Protein AF-A0A0F9AXQ7-F1 (afdb_monomer)

Mean predicted aligned error: 5.46 Å

Nearest PDB structures (foldseek):
  7cye-assembly1_C  TM=5.396E-01  e=1.558E+00  Synechocystis sp. PCC 6803 substr. Kazusa
  7egk-assembly1_E  TM=4.411E-01  e=8.319E-01  Synechocystis sp. PCC 6803 substr. Kazusa
  7cyf-assembly1_C  TM=5.295E-01  e=5.739E+00  Synechocystis sp. PCC 6803 substr. Kazusa

Radius of gyration: 19.19 Å; Cα contacts (8 Å, |Δi|>4): 151; chains: 1; bounding box: 50×36×54 Å

Organism: NCBI:txid412755

Sequence (204 aa):
GNQEQNVINTSLNTITIIFGYVPMVALLTGLQNIPMDWVLLLISMFVFIGLPLLLGIISKRLLISSKGEDWFNNTYKPLVGKISIIALLTTLVVLFSLNGDGLIRKPDLLLLVSVPLLLGFFIVVGYNILITKITKLKYPEAIITVIIGSSSHFEIAIATAIAMFGIGSVAALGTTMGLFWEVPIMLSIVYLGRYLKRRGFWES

Foldseek 3Di:
DDPVVLVVLLVVVLVCCLPPVLVVVVVVCVVVVNDFDSVLLNVLSCVQRVVVVVVVVVCVVVCCVPPNDVCCVPPVVVVVVVVVVVVVVVVLVVLCVQCVVVCVVCVVLLVVLVVVLVVVLCVQLVVLLVVCLVVQPALVNSLSSSLSSSDDDLRSQLSSCCSIVNRNDSSNNSSSSSVVVSVVVSVVSVVVSVVCVVVPSHHD

pLDDT: mean 88.28, std 5.27, range [68.38, 95.94]

Solvent-accessible surface area (backbone atoms only — not comparable to full-atom values): 11024 Å² total; per-residue (Å²): 102,46,68,68,58,48,55,51,53,52,52,52,50,53,54,48,43,74,68,45,44,63,61,47,52,52,50,57,34,53,76,66,70,49,92,74,66,66,66,61,49,51,50,43,49,35,62,71,47,48,48,57,52,51,51,52,53,51,50,50,55,54,44,34,74,73,61,34,62,68,47,40,64,70,49,50,51,56,50,51,53,54,51,49,53,53,51,51,52,51,50,49,53,50,54,48,60,74,42,41,65,63,52,70,77,36,55,68,61,50,51,64,53,44,52,61,52,51,52,53,49,52,50,44,36,50,49,36,52,49,49,31,49,76,71,63,33,38,42,42,55,30,53,41,51,28,51,63,70,51,60,77,70,46,69,59,48,30,51,43,25,30,74,74,64,32,82,84,25,72,61,24,49,47,33,52,49,50,50,67,53,47,58,61,49,54,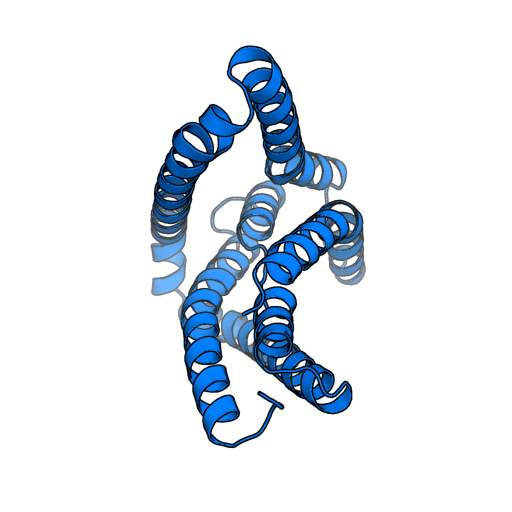53,50,48,54,54,47,51,56,50,39,49,77,70,60,68,35,54,124

Secondary structure (DSSP, 8-state):
--HHHHHHHHHHHHHHHHHHHHHHHHHHHHHTT----HHHHHHHHIIIIIHHHHHHHHHHHHHHHHH-HHHIIIIIHHHHHHHHHHHHHHHHHHHHHHHHHHHHH-HHHHHHHHHHHHHHHHHHHHHHHHHHHHTT--HHHHHHHHHHHH---HHHHHHHHHHHH-TT-HHHHHHHHHHHHHHHHHHHHHHHHHHHHHTTSS--

Structure (mmCIF, N/CA/C/O backbone):
data_AF-A0A0F9AXQ7-F1
#
_entry.id   AF-A0A0F9AXQ7-F1
#
loop_
_atom_site.group_PDB
_atom_site.id
_atom_site.type_symbol
_atom_site.label_atom_id
_atom_site.label_alt_id
_atom_site.label_comp_id
_atom_site.label_asym_id
_atom_site.label_entity_id
_atom_site.label_seq_id
_atom_site.pdbx_PDB_ins_code
_atom_site.Cartn_x
_atom_site.Cartn_y
_atom_site.Cartn_z
_atom_site.occupancy
_atom_site.B_iso_or_equiv
_atom_site.auth_seq_id
_atom_site.auth_comp_id
_atom_site.auth_asym_id
_atom_site.auth_atom_id
_atom_site.pdbx_PDB_model_num
ATOM 1 N N . GLY A 1 1 ? -16.669 1.227 9.298 1.00 80.00 1 GLY A N 1
ATOM 2 C CA . GLY A 1 1 ? -16.098 -0.039 9.779 1.00 80.00 1 GLY A CA 1
ATOM 3 C C . GLY A 1 1 ? -15.591 0.140 11.194 1.00 80.00 1 GLY A C 1
ATOM 4 O O . GLY A 1 1 ? -15.592 1.266 11.683 1.00 80.00 1 GLY A O 1
ATOM 5 N N . ASN A 1 2 ? -15.168 -0.956 11.813 1.00 90.31 2 ASN A N 1
ATOM 6 C CA . ASN A 1 2 ? -14.518 -1.026 13.123 1.00 90.31 2 ASN A CA 1
ATOM 7 C C . ASN A 1 2 ? -13.093 -0.404 13.139 1.00 90.31 2 ASN A C 1
ATOM 9 O O . ASN A 1 2 ? -12.136 -0.976 12.624 1.00 90.31 2 ASN A O 1
ATOM 13 N N . GLN A 1 3 ? -12.928 0.779 13.740 1.00 89.06 3 GLN A N 1
ATOM 14 C CA . GLN A 1 3 ? -11.644 1.504 13.716 1.00 89.06 3 GLN A CA 1
ATOM 15 C C . GLN A 1 3 ? -10.506 0.786 14.456 1.00 89.06 3 GLN A C 1
ATOM 17 O O . GLN A 1 3 ? -9.353 0.911 14.051 1.00 89.06 3 GLN A O 1
ATOM 22 N N . GLU A 1 4 ? -10.806 0.018 15.501 1.00 89.38 4 GLU A N 1
ATOM 23 C CA . GLU A 1 4 ? -9.790 -0.730 16.249 1.00 89.38 4 GLU A CA 1
ATOM 24 C C . GLU A 1 4 ? -9.200 -1.839 15.379 1.00 89.38 4 GLU A C 1
ATOM 26 O O . GLU A 1 4 ? -7.981 -1.942 15.221 1.00 89.38 4 GLU A O 1
ATOM 31 N N . GLN A 1 5 ? -10.071 -2.597 14.709 1.00 91.50 5 GLN A N 1
ATOM 32 C CA . GLN A 1 5 ? -9.650 -3.623 13.761 1.00 91.50 5 GLN A CA 1
ATOM 33 C C . GLN A 1 5 ? -8.856 -3.028 12.592 1.00 91.50 5 GLN A C 1
ATOM 35 O O . GLN A 1 5 ? -7.890 -3.636 12.139 1.00 91.50 5 GLN A O 1
ATOM 40 N N . ASN A 1 6 ? -9.222 -1.832 12.117 1.00 91.56 6 ASN A N 1
ATOM 41 C CA . ASN A 1 6 ? -8.486 -1.153 11.051 1.00 91.56 6 ASN A CA 1
ATOM 42 C C . ASN A 1 6 ? -7.005 -0.965 11.411 1.00 91.56 6 ASN A C 1
ATOM 44 O O . ASN A 1 6 ? -6.119 -1.278 10.614 1.00 91.56 6 ASN A O 1
ATOM 48 N N . VAL A 1 7 ? -6.736 -0.480 12.628 1.00 89.44 7 VAL A N 1
ATOM 49 C CA . VAL A 1 7 ? -5.369 -0.252 13.114 1.00 89.44 7 VAL A CA 1
ATOM 50 C C . VAL A 1 7 ? -4.620 -1.574 13.242 1.00 89.44 7 VAL A C 1
ATOM 52 O O . VAL A 1 7 ? -3.473 -1.662 12.803 1.00 89.44 7 VAL A O 1
ATOM 55 N N . ILE A 1 8 ? -5.264 -2.611 13.780 1.00 92.19 8 ILE A N 1
ATOM 56 C CA . ILE A 1 8 ? -4.646 -3.931 13.949 1.00 92.19 8 ILE A CA 1
ATOM 57 C C . ILE A 1 8 ? -4.302 -4.544 12.587 1.00 92.19 8 ILE A C 1
ATOM 59 O O . ILE A 1 8 ? -3.151 -4.908 12.360 1.00 92.19 8 ILE A O 1
ATOM 63 N N . ASN A 1 9 ? -5.261 -4.600 11.660 1.00 91.75 9 ASN A N 1
ATOM 64 C CA . ASN A 1 9 ? -5.068 -5.189 10.335 1.00 91.75 9 ASN A CA 1
ATOM 65 C C . ASN A 1 9 ? -3.991 -4.454 9.537 1.00 91.75 9 ASN A C 1
ATOM 67 O O . ASN A 1 9 ? -3.139 -5.095 8.930 1.00 91.75 9 ASN A O 1
ATOM 71 N N . THR A 1 10 ? -4.003 -3.119 9.562 1.00 89.94 10 THR A N 1
ATOM 72 C CA . THR A 1 10 ? -2.980 -2.316 8.879 1.00 89.94 10 THR A CA 1
ATOM 73 C C . THR A 1 10 ? -1.601 -2.585 9.478 1.00 89.94 10 THR A C 1
ATOM 75 O O . THR A 1 10 ? -0.648 -2.803 8.738 1.00 89.94 10 THR A O 1
ATOM 78 N N . SER A 1 11 ? -1.498 -2.653 10.810 1.00 89.44 11 SER A N 1
ATOM 79 C CA . SER A 1 11 ? -0.225 -2.930 11.490 1.00 89.44 11 SER A CA 1
ATOM 80 C C . SER A 1 11 ? 0.310 -4.322 11.155 1.00 89.44 11 SER A C 1
ATOM 82 O O . SER A 1 11 ? 1.493 -4.470 10.855 1.00 89.44 11 SER A O 1
ATOM 84 N N . LEU A 1 12 ? -0.562 -5.336 11.165 1.00 91.69 12 LEU A N 1
ATOM 85 C CA . LEU A 1 12 ? -0.204 -6.696 10.764 1.00 91.69 12 LEU A CA 1
ATOM 86 C C . LEU A 1 12 ? 0.249 -6.736 9.305 1.00 91.69 12 LEU A C 1
ATOM 88 O O . LEU A 1 12 ? 1.285 -7.324 9.019 1.00 91.69 12 LEU A O 1
ATOM 92 N N . ASN A 1 13 ? -0.466 -6.054 8.409 1.00 90.12 13 ASN A N 1
ATOM 93 C CA . ASN A 1 13 ? -0.103 -5.981 6.999 1.00 90.12 13 ASN A CA 1
ATOM 94 C C . ASN A 1 13 ? 1.286 -5.353 6.805 1.00 90.12 13 ASN A C 1
ATOM 96 O O . ASN A 1 13 ? 2.131 -5.922 6.121 1.00 90.12 13 ASN A O 1
ATOM 100 N N . THR A 1 14 ? 1.577 -4.234 7.476 1.00 88.06 14 THR A N 1
ATOM 101 C CA . THR A 1 14 ? 2.907 -3.608 7.429 1.00 88.06 14 THR A CA 1
ATOM 102 C C . THR A 1 14 ? 4.003 -4.551 7.931 1.00 88.06 14 THR A C 1
ATOM 104 O O . THR A 1 14 ? 5.053 -4.650 7.300 1.00 88.06 14 THR A O 1
ATOM 107 N N . ILE A 1 15 ? 3.769 -5.282 9.026 1.00 90.12 15 ILE A N 1
ATOM 108 C CA . ILE A 1 15 ? 4.725 -6.279 9.532 1.00 90.12 15 ILE A CA 1
ATOM 109 C C . ILE A 1 15 ? 4.934 -7.389 8.495 1.00 90.12 15 ILE A C 1
ATOM 111 O O . ILE A 1 15 ? 6.074 -7.719 8.172 1.00 90.12 15 ILE A O 1
ATOM 115 N N . THR A 1 16 ? 3.855 -7.931 7.927 1.00 90.38 16 THR A N 1
ATOM 116 C CA . THR A 1 16 ? 3.928 -8.949 6.874 1.00 90.38 16 THR A CA 1
ATOM 117 C C . THR A 1 16 ? 4.706 -8.449 5.664 1.00 90.38 16 THR A C 1
ATOM 119 O O . THR A 1 16 ? 5.501 -9.201 5.116 1.00 90.38 16 THR A O 1
ATOM 122 N N . ILE A 1 17 ? 4.550 -7.185 5.273 1.00 88.69 17 ILE A N 1
ATOM 123 C CA . ILE A 1 17 ? 5.296 -6.590 4.161 1.00 88.69 17 ILE A CA 1
ATOM 124 C C . ILE A 1 17 ? 6.788 -6.513 4.480 1.00 88.69 17 ILE A C 1
ATOM 126 O O . ILE A 1 17 ? 7.590 -6.944 3.657 1.00 88.69 17 ILE A O 1
ATOM 130 N N . ILE A 1 18 ? 7.169 -6.038 5.670 1.00 87.44 18 ILE A N 1
ATOM 131 C CA . ILE A 1 18 ? 8.580 -5.909 6.078 1.00 87.44 18 ILE A CA 1
ATOM 132 C C . ILE A 1 18 ? 9.333 -7.241 5.953 1.00 87.44 18 ILE A C 1
ATOM 134 O O . ILE A 1 18 ? 10.485 -7.257 5.525 1.00 87.44 18 ILE A O 1
ATOM 138 N N . PHE A 1 19 ? 8.690 -8.357 6.300 1.00 89.19 19 PHE A N 1
ATOM 139 C CA . PHE A 1 19 ? 9.324 -9.677 6.241 1.00 89.19 19 PHE A CA 1
ATOM 140 C C . PHE A 1 19 ? 9.059 -10.435 4.937 1.00 89.19 19 PHE A C 1
ATOM 142 O O . PHE A 1 19 ? 9.900 -11.216 4.504 1.00 89.19 19 PHE A O 1
ATOM 149 N N . GLY A 1 20 ? 7.898 -10.235 4.317 1.00 90.19 20 GLY A N 1
ATOM 150 C CA . GLY A 1 20 ? 7.412 -11.030 3.191 1.00 90.19 20 GLY A CA 1
ATOM 151 C C . GLY A 1 20 ? 7.685 -10.422 1.820 1.00 90.19 20 GLY A C 1
ATOM 152 O O . GLY A 1 20 ? 7.799 -11.164 0.850 1.00 90.19 20 GLY A O 1
ATOM 153 N N . TYR A 1 21 ? 7.841 -9.102 1.709 1.00 89.25 21 TYR A N 1
ATOM 154 C CA . TYR A 1 21 ? 8.020 -8.449 0.411 1.00 89.25 21 TYR A CA 1
ATOM 155 C C . TYR A 1 21 ? 9.332 -8.843 -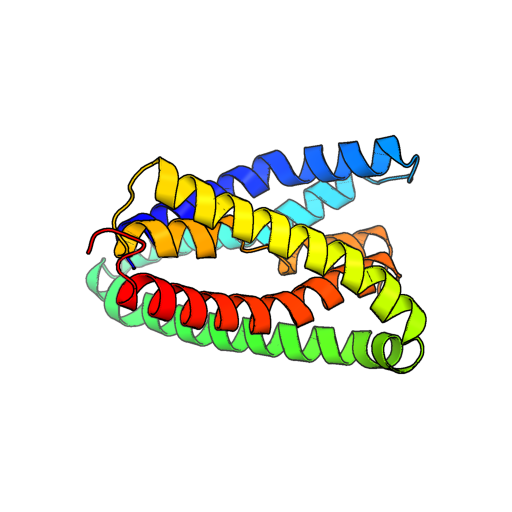0.262 1.00 89.25 21 TYR A C 1
ATOM 157 O O . TYR A 1 21 ? 9.311 -9.282 -1.410 1.00 89.25 21 TYR A O 1
ATOM 165 N N . VAL A 1 22 ? 10.462 -8.726 0.452 1.00 88.94 22 VAL A N 1
ATOM 166 C CA . VAL A 1 22 ? 11.777 -9.063 -0.109 1.00 88.94 22 VAL A CA 1
ATOM 167 C C . VAL A 1 22 ? 11.801 -10.508 -0.598 1.00 88.94 22 VAL A C 1
ATOM 169 O O . VAL A 1 22 ? 12.081 -10.668 -1.781 1.00 88.94 22 VAL A O 1
ATOM 172 N N . PRO A 1 23 ? 11.442 -11.533 0.211 1.00 90.75 23 PRO A N 1
ATOM 173 C CA . PRO A 1 23 ? 11.418 -12.928 -0.238 1.00 90.75 23 PRO A CA 1
ATOM 174 C C . PRO A 1 23 ? 10.408 -13.223 -1.349 1.00 90.75 23 PRO A C 1
ATOM 176 O O . PRO A 1 23 ? 10.629 -14.136 -2.142 1.00 90.75 23 PRO A O 1
ATOM 179 N N . MET A 1 24 ? 9.313 -12.467 -1.436 1.00 90.88 24 MET A N 1
ATOM 180 C CA . MET A 1 24 ? 8.329 -12.658 -2.497 1.00 90.88 24 MET A CA 1
ATOM 181 C C . MET A 1 24 ? 8.834 -12.117 -3.836 1.00 90.88 24 MET A C 1
ATOM 183 O O . MET A 1 24 ? 8.764 -12.820 -4.840 1.00 90.88 24 MET A O 1
ATOM 187 N N . VAL A 1 25 ? 9.382 -10.896 -3.865 1.00 88.56 25 VAL A N 1
ATOM 188 C CA . VAL A 1 25 ? 9.901 -10.285 -5.104 1.00 88.56 25 VAL A CA 1
ATOM 189 C C . VAL A 1 25 ? 11.040 -11.125 -5.668 1.00 88.56 25 VAL A C 1
ATOM 191 O O . VAL A 1 25 ? 10.973 -11.577 -6.801 1.00 88.56 25 VAL A O 1
ATOM 194 N N . ALA A 1 26 ? 12.022 -11.392 -4.824 1.00 87.50 26 ALA A N 1
ATOM 195 C CA . ALA A 1 26 ? 13.042 -12.420 -4.929 1.00 87.50 26 ALA A CA 1
ATOM 196 C C . ALA A 1 26 ? 12.642 -13.735 -5.612 1.00 87.50 26 ALA A C 1
ATOM 198 O O . ALA A 1 26 ? 13.278 -14.180 -6.567 1.00 87.50 26 ALA A O 1
ATOM 199 N N . LEU A 1 27 ? 11.605 -14.388 -5.080 1.00 90.56 27 LEU A N 1
ATOM 200 C CA . LEU A 1 27 ? 11.123 -15.663 -5.586 1.00 90.56 27 LEU A CA 1
ATOM 201 C C . LEU A 1 27 ? 10.566 -15.487 -7.000 1.00 90.56 27 LEU A C 1
ATOM 203 O O . LEU A 1 27 ? 10.912 -16.245 -7.901 1.00 90.56 27 LEU A O 1
ATOM 207 N N . LEU A 1 28 ? 9.730 -14.468 -7.203 1.00 89.94 28 LEU A N 1
ATOM 208 C CA . LEU A 1 28 ? 9.070 -14.218 -8.482 1.00 89.94 28 LEU A CA 1
ATOM 209 C C . LEU A 1 28 ? 10.063 -13.814 -9.583 1.00 89.94 28 LEU A C 1
ATOM 211 O O . LEU A 1 28 ? 9.960 -14.311 -10.703 1.00 89.94 28 LEU A O 1
ATOM 215 N N . THR A 1 29 ? 11.044 -12.963 -9.276 1.00 86.81 29 THR A N 1
ATOM 216 C CA . THR A 1 29 ? 12.093 -12.556 -10.225 1.00 86.81 29 THR A CA 1
ATOM 217 C C . THR A 1 29 ? 13.073 -13.690 -10.502 1.00 86.81 29 THR A C 1
ATOM 219 O O . THR A 1 29 ? 13.471 -13.879 -11.652 1.00 86.81 29 THR A O 1
ATOM 222 N N . GLY A 1 30 ? 13.399 -14.497 -9.486 1.00 86.00 30 GLY A N 1
ATOM 223 C CA . GLY A 1 30 ? 14.215 -15.700 -9.629 1.00 86.00 30 GLY A CA 1
ATOM 224 C C . GLY A 1 30 ? 13.579 -16.731 -10.563 1.00 86.00 30 GLY A C 1
ATOM 225 O O . GLY A 1 30 ? 14.253 -17.244 -11.452 1.00 86.00 30 GLY A O 1
ATOM 226 N N . LEU A 1 31 ? 12.267 -16.968 -10.444 1.00 89.94 31 LEU A N 1
ATOM 227 C CA . LEU A 1 31 ? 11.518 -17.848 -11.355 1.00 89.94 31 LEU A CA 1
ATOM 228 C C . LEU A 1 31 ? 11.518 -17.346 -12.808 1.00 89.94 31 LEU A C 1
ATOM 230 O O . LEU A 1 31 ? 11.433 -18.146 -13.738 1.00 89.94 31 LEU A O 1
ATOM 234 N N . GLN A 1 32 ? 11.619 -16.031 -13.009 1.00 87.06 32 GLN A N 1
ATOM 235 C CA . GLN A 1 32 ? 11.680 -15.398 -14.328 1.00 87.06 32 GLN A CA 1
ATOM 236 C C . GLN A 1 32 ? 13.115 -15.188 -14.844 1.00 87.06 32 GLN A C 1
ATOM 238 O O . GLN A 1 32 ? 13.288 -14.625 -15.923 1.00 87.06 32 GLN A O 1
ATOM 243 N N . ASN A 1 33 ? 14.138 -15.644 -14.108 1.00 86.06 33 ASN A N 1
ATOM 244 C CA . ASN A 1 33 ? 15.559 -15.423 -14.407 1.00 86.06 33 ASN A CA 1
ATOM 245 C C . ASN A 1 33 ? 15.924 -13.940 -14.613 1.00 86.06 33 ASN A C 1
ATOM 247 O O . ASN A 1 33 ? 16.790 -13.607 -15.424 1.00 86.06 33 ASN A O 1
ATOM 251 N N . ILE A 1 34 ? 15.267 -13.036 -13.881 1.00 84.81 34 ILE A N 1
ATOM 252 C CA . ILE A 1 34 ? 15.585 -11.607 -13.908 1.00 84.81 34 ILE A CA 1
ATOM 253 C C . ILE A 1 34 ? 16.716 -11.358 -12.899 1.00 84.81 34 ILE A C 1
ATOM 255 O O . ILE A 1 34 ? 16.513 -11.595 -11.705 1.00 84.81 34 ILE A O 1
ATOM 259 N N . PRO A 1 35 ? 17.902 -10.884 -13.332 1.00 80.44 35 PRO A N 1
ATOM 260 C CA . PRO A 1 35 ? 18.992 -10.586 -12.414 1.00 80.44 35 PRO A CA 1
ATOM 261 C C . PRO A 1 35 ? 18.561 -9.473 -11.456 1.00 80.44 35 PRO A C 1
ATOM 263 O O . PRO A 1 35 ? 18.086 -8.420 -11.877 1.00 80.44 35 PRO A O 1
ATOM 266 N N . MET A 1 36 ? 18.711 -9.724 -10.159 1.00 81.94 36 MET A N 1
ATOM 267 C CA . MET A 1 36 ? 18.223 -8.843 -9.105 1.00 81.94 36 MET A CA 1
ATOM 268 C C . MET A 1 36 ? 19.311 -8.589 -8.063 1.00 81.94 36 MET A C 1
ATOM 270 O O . MET A 1 36 ? 19.926 -9.527 -7.557 1.00 81.94 36 MET A O 1
ATOM 274 N N . ASP A 1 37 ? 19.486 -7.318 -7.699 1.00 87.81 37 ASP A N 1
ATOM 275 C CA . ASP A 1 37 ? 20.284 -6.911 -6.546 1.00 87.81 37 ASP A CA 1
ATOM 276 C C . ASP A 1 37 ? 19.422 -6.923 -5.273 1.00 87.81 37 ASP A C 1
ATOM 278 O O . ASP A 1 37 ? 18.586 -6.052 -5.018 1.00 87.81 37 ASP A O 1
ATOM 282 N N . TRP A 1 38 ? 19.635 -7.955 -4.466 1.00 85.06 38 TRP A N 1
ATOM 283 C CA . TRP A 1 38 ? 18.926 -8.189 -3.212 1.00 85.06 38 TRP A CA 1
ATOM 284 C C . TRP A 1 38 ? 19.307 -7.197 -2.122 1.00 85.06 38 TRP A C 1
ATOM 286 O O . TRP A 1 38 ? 18.479 -6.864 -1.274 1.00 85.06 38 TRP A O 1
ATOM 296 N N . VAL A 1 39 ? 20.547 -6.708 -2.158 1.00 89.19 39 VAL A N 1
ATOM 297 C CA . VAL A 1 39 ? 21.032 -5.698 -1.221 1.00 89.19 39 VAL A CA 1
ATOM 298 C C . VAL A 1 39 ? 20.322 -4.384 -1.517 1.00 89.19 39 VAL A C 1
ATOM 300 O O . VAL A 1 39 ? 19.781 -3.763 -0.603 1.00 89.19 39 VAL A O 1
ATOM 303 N N . LEU A 1 40 ? 20.223 -4.007 -2.794 1.00 87.69 40 LEU A N 1
ATOM 304 C CA . LEU A 1 40 ? 19.505 -2.804 -3.207 1.00 87.69 40 LEU A CA 1
ATOM 305 C C . LEU A 1 40 ? 18.010 -2.865 -2.865 1.00 87.69 40 LEU A C 1
ATOM 307 O O . LEU A 1 40 ? 17.438 -1.868 -2.411 1.00 87.69 40 LEU A O 1
ATOM 311 N N . LEU A 1 41 ? 17.371 -4.026 -3.029 1.00 87.25 41 LEU A N 1
ATOM 312 C CA . LEU A 1 41 ? 15.965 -4.192 -2.665 1.00 87.25 41 LEU A CA 1
ATOM 313 C C . LEU A 1 41 ? 15.747 -4.114 -1.142 1.00 87.25 41 LEU A C 1
ATOM 315 O O . LEU A 1 41 ? 14.808 -3.449 -0.700 1.00 87.25 41 LEU A O 1
ATOM 319 N N . LEU A 1 42 ? 16.629 -4.709 -0.330 1.00 88.69 42 LEU A N 1
ATOM 320 C CA . LEU A 1 42 ? 16.588 -4.579 1.134 1.00 88.69 42 LEU A CA 1
ATOM 321 C C . LEU A 1 42 ? 16.800 -3.134 1.593 1.00 88.69 42 LEU A C 1
ATOM 323 O O . LEU A 1 42 ? 16.062 -2.652 2.453 1.00 88.69 42 LEU A O 1
ATOM 327 N N . ILE A 1 43 ? 17.769 -2.429 1.002 1.00 89.31 43 ILE A N 1
ATOM 328 C CA . ILE A 1 43 ? 18.014 -1.009 1.282 1.00 89.31 43 ILE A CA 1
ATOM 329 C C . ILE A 1 43 ? 16.770 -0.192 0.937 1.00 89.31 43 ILE A C 1
ATOM 331 O O . ILE A 1 43 ? 16.330 0.614 1.753 1.00 89.31 43 ILE A O 1
ATOM 335 N N . SER A 1 44 ? 16.163 -0.430 -0.228 1.00 85.75 44 SER A N 1
ATOM 336 C CA . SER A 1 44 ? 14.943 0.266 -0.649 1.00 85.75 44 SER A CA 1
ATOM 337 C C . SER A 1 44 ? 13.807 0.024 0.348 1.00 85.75 44 SER A C 1
ATOM 339 O O . SER A 1 44 ? 13.221 0.967 0.872 1.00 85.75 44 SER A O 1
ATOM 341 N N . MET A 1 45 ? 13.546 -1.230 0.714 1.00 88.38 45 MET A N 1
ATOM 342 C CA . MET A 1 45 ? 12.541 -1.558 1.726 1.00 88.38 45 MET A CA 1
ATOM 343 C C . MET A 1 45 ? 12.814 -0.868 3.073 1.00 88.38 45 MET A C 1
ATOM 345 O O . MET A 1 45 ? 11.901 -0.296 3.676 1.00 88.38 45 MET A O 1
ATOM 349 N N . PHE A 1 46 ? 14.065 -0.872 3.537 1.00 89.75 46 PHE A N 1
ATOM 350 C CA . PHE A 1 46 ? 14.431 -0.210 4.784 1.00 89.75 46 PHE A CA 1
ATOM 351 C C . PHE A 1 46 ? 14.248 1.308 4.703 1.00 89.75 46 PHE A C 1
ATOM 353 O O . PHE A 1 46 ? 13.694 1.896 5.622 1.00 89.75 46 PHE A O 1
ATOM 360 N N . VAL A 1 47 ? 14.653 1.953 3.611 1.00 89.25 47 VAL A N 1
ATOM 361 C CA . VAL A 1 47 ? 14.539 3.409 3.447 1.00 89.25 47 VAL A CA 1
ATOM 362 C C . VAL A 1 47 ? 13.079 3.855 3.333 1.00 89.25 47 VAL A C 1
ATOM 364 O O . VAL A 1 47 ? 12.711 4.860 3.934 1.00 89.25 47 VAL A O 1
ATOM 367 N N . PHE A 1 48 ? 12.237 3.112 2.609 1.00 85.00 48 PHE A N 1
ATOM 368 C CA . PHE A 1 48 ? 10.850 3.514 2.347 1.00 85.00 48 PHE A CA 1
ATOM 369 C C . PHE A 1 48 ? 9.856 3.100 3.441 1.00 85.00 48 PHE A C 1
ATOM 371 O O . PHE A 1 48 ? 8.840 3.770 3.608 1.00 85.00 48 PHE A O 1
ATOM 378 N N . ILE A 1 49 ? 10.130 2.037 4.206 1.00 86.56 49 ILE A N 1
ATOM 379 C CA . ILE A 1 49 ? 9.243 1.572 5.291 1.00 86.56 49 ILE A CA 1
ATOM 380 C C . ILE A 1 49 ? 9.951 1.592 6.644 1.00 86.56 49 ILE A C 1
ATOM 382 O O . ILE A 1 49 ? 9.440 2.179 7.598 1.00 86.56 49 ILE A O 1
ATOM 386 N N . GLY A 1 50 ? 11.127 0.968 6.737 1.00 89.06 50 GLY A N 1
ATOM 387 C CA . GLY A 1 50 ? 11.844 0.796 8.003 1.00 89.06 50 GLY A CA 1
ATOM 388 C C . GLY A 1 50 ? 12.189 2.121 8.686 1.00 89.06 50 GLY A C 1
ATOM 389 O O . GLY A 1 50 ? 11.839 2.336 9.845 1.00 89.06 50 GLY A O 1
ATOM 390 N N . LEU A 1 51 ? 12.829 3.037 7.962 1.00 91.88 51 LEU A N 1
ATOM 391 C CA . LEU A 1 51 ? 13.284 4.319 8.482 1.00 91.88 51 LEU A CA 1
ATOM 392 C C . LEU A 1 51 ? 12.106 5.226 8.902 1.00 91.88 51 LEU A C 1
ATOM 394 O O . LEU A 1 51 ? 12.122 5.679 10.049 1.00 91.88 51 LEU A O 1
ATOM 398 N N . PRO A 1 52 ? 11.051 5.450 8.086 1.00 89.75 52 PRO A N 1
ATOM 399 C CA . PRO A 1 52 ? 9.866 6.194 8.521 1.00 89.75 52 PRO A CA 1
ATOM 400 C C . PRO A 1 52 ? 9.175 5.586 9.746 1.00 89.75 52 PRO A C 1
ATOM 402 O O . PRO A 1 52 ? 8.766 6.323 10.645 1.00 89.75 52 PRO A O 1
ATOM 405 N N . LEU A 1 53 ? 9.081 4.254 9.820 1.00 90.19 53 LEU A N 1
ATOM 406 C CA . LEU A 1 53 ? 8.491 3.560 10.965 1.00 90.19 53 LEU A CA 1
ATOM 407 C C . LEU A 1 53 ? 9.310 3.789 12.243 1.00 90.19 53 LEU A C 1
ATOM 409 O O . LEU A 1 53 ? 8.748 4.145 13.281 1.00 90.19 53 LEU A O 1
ATOM 413 N N . LEU A 1 54 ? 10.636 3.636 12.167 1.00 92.75 54 LEU A N 1
ATOM 414 C CA . LEU A 1 54 ? 11.543 3.887 13.289 1.00 92.75 54 LEU A CA 1
ATOM 415 C C . LEU A 1 54 ? 11.448 5.337 13.767 1.00 92.75 54 LEU A C 1
ATOM 417 O O . LEU A 1 54 ? 11.279 5.580 14.964 1.00 92.75 54 LEU A O 1
ATOM 421 N N . LEU A 1 55 ? 11.489 6.298 12.840 1.00 94.06 55 LEU A N 1
ATOM 422 C CA . LEU A 1 55 ? 11.344 7.717 13.158 1.00 94.06 55 LEU A CA 1
ATOM 423 C C . LEU A 1 55 ? 9.989 8.018 13.808 1.00 94.06 55 LEU A C 1
ATOM 425 O O . LEU A 1 55 ? 9.945 8.776 14.774 1.00 94.06 55 LEU A O 1
ATOM 429 N N . GLY A 1 56 ? 8.903 7.395 13.343 1.00 92.00 56 GLY A N 1
ATOM 430 C CA . GLY A 1 56 ? 7.571 7.536 13.933 1.00 92.00 56 GLY A CA 1
ATOM 431 C C . GLY A 1 56 ? 7.465 6.979 15.358 1.00 92.00 56 GLY A C 1
ATOM 432 O O . GLY A 1 56 ? 6.830 7.587 16.221 1.00 92.00 56 GLY A O 1
ATOM 433 N N . ILE A 1 57 ? 8.110 5.844 15.644 1.00 91.81 57 ILE A N 1
ATOM 434 C CA . ILE A 1 57 ? 8.140 5.256 16.995 1.00 91.81 57 ILE A CA 1
ATOM 435 C C . ILE A 1 57 ? 8.967 6.127 17.944 1.00 91.81 57 ILE A C 1
ATOM 437 O O . ILE A 1 57 ? 8.542 6.395 19.073 1.00 91.81 57 ILE A O 1
ATOM 441 N N . ILE A 1 58 ? 10.138 6.582 17.489 1.00 95.06 58 ILE A N 1
ATOM 442 C CA . ILE A 1 58 ? 11.028 7.446 18.268 1.00 95.06 58 ILE A CA 1
ATOM 443 C C . ILE A 1 58 ? 10.341 8.785 18.550 1.00 95.06 58 ILE A C 1
ATOM 445 O O . ILE A 1 58 ? 10.286 9.204 19.707 1.00 95.06 58 ILE A O 1
ATOM 449 N N . SER A 1 59 ? 9.751 9.424 17.533 1.00 93.31 59 SER A N 1
ATOM 450 C CA . SER A 1 59 ? 9.046 10.697 17.699 1.00 93.31 59 SER A CA 1
ATOM 451 C C . SER A 1 59 ? 7.874 10.560 18.668 1.00 93.31 59 SER A C 1
ATOM 453 O O . SER A 1 59 ? 7.740 11.3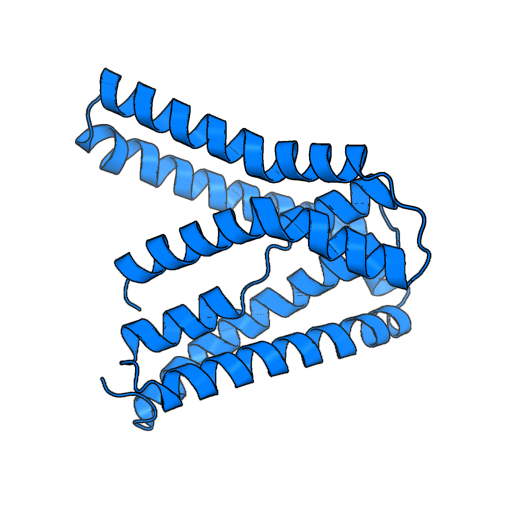84 19.570 1.00 93.31 59 SER A O 1
ATOM 455 N N . LYS A 1 60 ? 7.084 9.480 18.568 1.00 92.50 60 LYS A N 1
ATOM 456 C CA . LYS A 1 60 ? 5.996 9.186 19.508 1.00 92.50 60 LYS A CA 1
ATOM 457 C C . LYS A 1 60 ? 6.502 9.077 20.946 1.00 92.50 60 LYS A C 1
ATOM 459 O O . LYS A 1 60 ? 5.948 9.733 21.824 1.00 92.50 60 LYS A O 1
ATOM 464 N N . ARG A 1 61 ? 7.550 8.283 21.202 1.00 93.50 61 ARG A N 1
ATOM 465 C CA . ARG A 1 61 ? 8.108 8.119 22.558 1.00 93.50 61 ARG A CA 1
ATOM 466 C C . ARG A 1 61 ? 8.616 9.439 23.134 1.00 93.50 61 ARG A C 1
ATOM 468 O O . ARG A 1 61 ? 8.267 9.773 24.262 1.00 93.50 61 ARG A O 1
ATOM 475 N N . LEU A 1 62 ? 9.400 10.190 22.362 1.00 94.00 62 LEU A N 1
ATOM 476 C CA . LEU A 1 62 ? 9.975 11.460 22.813 1.00 94.00 62 LEU A CA 1
ATOM 477 C C . LEU A 1 62 ? 8.895 12.516 23.077 1.00 94.00 62 LEU A C 1
ATOM 479 O O . LEU A 1 62 ? 8.929 13.195 24.101 1.00 94.00 62 LEU A O 1
ATOM 483 N N . LEU A 1 63 ? 7.908 12.633 22.185 1.00 93.62 63 LEU A N 1
ATOM 484 C CA . LEU A 1 63 ? 6.844 13.629 22.309 1.00 93.62 63 LEU A CA 1
ATOM 485 C C . LEU A 1 63 ? 5.886 13.315 23.455 1.00 93.62 63 LEU A C 1
ATOM 487 O O . LEU A 1 63 ? 5.522 14.233 24.184 1.00 93.62 63 LEU A O 1
ATOM 491 N N . ILE A 1 64 ? 5.515 12.047 23.657 1.00 94.12 64 ILE A N 1
ATOM 492 C CA . ILE A 1 64 ? 4.681 11.655 24.802 1.00 94.12 64 ILE A CA 1
ATOM 493 C C . ILE A 1 64 ? 5.444 11.885 26.110 1.00 94.12 64 ILE A C 1
ATOM 495 O O . ILE A 1 64 ? 4.885 12.458 27.040 1.00 94.12 64 ILE A O 1
ATOM 499 N N . SER A 1 65 ? 6.731 11.523 26.165 1.00 92.56 65 SER A N 1
ATOM 500 C CA . SER A 1 65 ? 7.553 11.742 27.360 1.00 92.56 65 SER A CA 1
ATOM 501 C C . SER A 1 65 ? 7.760 13.224 27.689 1.00 92.56 65 SER A C 1
ATOM 503 O O . SER A 1 65 ? 7.931 13.554 28.857 1.00 92.56 65 SER A O 1
ATOM 505 N N . SER A 1 66 ? 7.788 14.108 26.688 1.00 92.81 66 SER A N 1
ATOM 506 C CA . SER A 1 66 ? 8.049 15.539 26.888 1.00 92.81 66 SER A CA 1
ATOM 507 C C . SER A 1 66 ? 6.780 16.380 27.059 1.00 92.81 66 SER A C 1
ATOM 509 O O . SER A 1 66 ? 6.808 17.355 27.804 1.00 92.81 66 SER A O 1
ATOM 511 N N . LYS A 1 67 ? 5.690 16.051 26.355 1.00 90.56 67 LYS A N 1
ATOM 512 C CA . LYS A 1 67 ? 4.482 16.893 26.260 1.00 90.56 67 LYS A CA 1
ATOM 513 C C . LYS A 1 67 ? 3.195 16.203 26.719 1.00 90.56 67 LYS A C 1
ATOM 515 O O . LYS A 1 67 ? 2.145 16.840 26.726 1.00 90.56 67 LYS A O 1
ATOM 520 N N . GLY A 1 68 ? 3.268 14.932 27.107 1.00 93.38 68 GLY A N 1
ATOM 521 C CA . GLY A 1 68 ? 2.116 14.146 27.537 1.00 93.38 68 GLY A CA 1
ATOM 522 C C . GLY A 1 68 ? 1.281 13.587 26.383 1.00 93.38 68 GLY A C 1
ATOM 523 O O . GLY A 1 68 ? 1.400 13.981 25.218 1.00 93.38 68 GLY A O 1
ATOM 524 N N . GLU A 1 69 ? 0.422 12.628 26.721 1.00 92.38 69 GLU A N 1
ATOM 525 C CA . GLU A 1 69 ? -0.403 11.886 25.763 1.00 92.38 69 GLU A CA 1
ATOM 526 C C . GLU A 1 69 ? -1.523 12.745 25.151 1.00 92.38 69 GLU A C 1
ATOM 528 O O . GLU A 1 69 ? -1.776 12.666 23.945 1.00 92.38 69 GLU A O 1
ATOM 533 N N . ASP A 1 70 ? -2.118 13.645 25.936 1.00 92.69 70 ASP A N 1
ATOM 534 C CA . ASP A 1 70 ? -3.177 14.545 25.465 1.00 92.69 70 ASP A CA 1
ATOM 535 C C . ASP A 1 70 ? -2.686 15.504 24.378 1.00 92.69 70 ASP A C 1
ATOM 537 O O . ASP A 1 70 ? -3.362 15.711 23.367 1.00 92.69 70 ASP A O 1
ATOM 541 N N . TRP A 1 71 ? -1.482 16.063 24.536 1.00 93.94 71 TRP A N 1
ATOM 542 C CA . TRP A 1 71 ? -0.897 16.942 23.524 1.00 93.94 71 TRP A CA 1
ATOM 543 C C . TRP A 1 71 ? -0.568 16.172 22.240 1.00 93.94 71 TRP A C 1
ATOM 545 O O . TRP A 1 71 ? -0.834 16.654 21.133 1.00 93.94 71 TRP A O 1
ATOM 555 N N . PHE A 1 72 ? -0.033 14.953 22.370 1.00 93.12 72 PHE A N 1
ATOM 556 C CA . PHE A 1 72 ? 0.262 14.093 21.226 1.00 93.12 72 PHE A CA 1
ATOM 557 C C . PHE A 1 72 ? -1.008 13.776 20.423 1.00 93.12 72 PHE A C 1
ATOM 559 O O . PHE A 1 72 ? -1.020 13.943 19.200 1.00 93.12 72 PHE A O 1
ATOM 566 N N . ASN A 1 73 ? -2.084 13.373 21.103 1.00 91.88 73 ASN A N 1
ATOM 567 C CA . ASN A 1 73 ? -3.337 12.974 20.464 1.00 91.88 73 ASN A CA 1
ATOM 568 C C . ASN A 1 73 ? -4.106 14.151 19.849 1.00 91.88 73 ASN A C 1
ATOM 570 O O . ASN A 1 73 ? -4.677 13.986 18.772 1.00 91.88 73 ASN A O 1
ATOM 574 N N . ASN A 1 74 ? -4.091 15.329 20.483 1.00 93.19 74 ASN A N 1
ATOM 575 C CA . ASN A 1 74 ? -4.893 16.475 20.042 1.00 93.19 74 ASN A CA 1
ATOM 576 C C . ASN A 1 74 ? -4.141 17.469 19.141 1.00 93.19 74 ASN A C 1
ATOM 578 O O . ASN A 1 74 ? -4.777 18.195 18.383 1.00 93.19 74 ASN A O 1
ATOM 582 N N . THR A 1 75 ? -2.803 17.509 19.188 1.00 91.75 75 THR A N 1
ATOM 583 C CA . THR A 1 75 ? -2.002 18.483 18.417 1.00 91.75 75 THR A CA 1
ATOM 584 C C . THR A 1 75 ? -1.121 17.809 17.372 1.00 91.75 75 THR A C 1
ATOM 586 O O . THR A 1 75 ? -1.243 18.094 16.180 1.00 91.75 75 THR A O 1
ATOM 589 N N . TYR A 1 76 ? -0.243 16.893 17.791 1.00 92.25 76 TYR A N 1
ATOM 590 C CA . TYR A 1 76 ? 0.730 16.280 16.883 1.00 92.25 76 TYR A CA 1
ATOM 591 C C . TYR A 1 76 ? 0.070 15.324 15.886 1.00 92.25 76 TYR A C 1
ATOM 593 O O . TYR A 1 76 ? 0.264 15.463 14.679 1.00 92.25 76 TYR A O 1
ATOM 601 N N . LYS A 1 77 ? -0.756 14.388 16.369 1.00 90.88 77 LYS A N 1
ATOM 602 C CA . LYS A 1 77 ? -1.414 13.374 15.533 1.00 90.88 77 LYS A CA 1
ATOM 603 C C . LYS A 1 77 ? -2.288 13.994 14.423 1.00 90.88 77 LYS A C 1
ATOM 605 O O . LYS A 1 77 ? -2.134 13.573 13.275 1.00 90.88 77 LYS A O 1
ATOM 610 N N . PRO A 1 78 ? -3.134 15.015 14.678 1.00 93.00 78 PRO A N 1
ATOM 611 C CA . PRO A 1 78 ? -3.908 15.662 13.616 1.00 93.00 78 PRO A CA 1
ATOM 612 C C . PRO A 1 78 ? -3.046 16.462 12.632 1.00 93.00 78 PRO A C 1
ATOM 614 O O . PRO A 1 78 ? -3.344 16.477 11.437 1.00 93.00 78 PRO A O 1
ATOM 617 N N . LEU A 1 79 ? -1.978 17.117 13.106 1.00 93.62 79 LEU A N 1
ATOM 618 C CA . LEU A 1 79 ? -1.055 17.869 12.253 1.00 93.62 79 LEU A CA 1
ATOM 619 C C . LEU A 1 79 ? -0.317 16.943 11.281 1.00 93.62 79 LEU A C 1
ATOM 621 O O . LEU A 1 79 ? -0.324 17.193 10.076 1.00 93.62 79 LEU A O 1
ATOM 625 N N . VAL A 1 80 ? 0.266 15.854 11.793 1.00 92.38 80 VAL A N 1
ATOM 626 C CA . VAL A 1 80 ? 0.947 14.844 10.971 1.00 92.38 80 VAL A CA 1
ATOM 627 C C . VAL A 1 80 ? -0.022 14.243 9.962 1.00 92.38 80 VAL A C 1
ATOM 629 O O . VAL A 1 80 ? 0.334 14.142 8.798 1.00 92.38 80 VAL A O 1
ATOM 632 N N . GLY A 1 81 ? -1.266 13.949 10.356 1.00 90.69 81 GLY A N 1
ATOM 633 C CA . GLY A 1 81 ? -2.285 13.455 9.426 1.00 90.69 81 GLY A CA 1
ATOM 634 C C . GLY A 1 81 ? -2.517 14.383 8.226 1.00 90.69 81 GLY A C 1
ATOM 635 O O . GLY A 1 81 ? -2.557 13.917 7.088 1.00 90.69 81 GLY A O 1
ATOM 636 N N . LYS A 1 82 ? -2.600 15.703 8.445 1.00 93.88 82 LYS A N 1
ATOM 637 C CA . LYS A 1 82 ? -2.728 16.686 7.351 1.00 93.88 82 LYS A CA 1
ATOM 638 C C . LYS A 1 82 ? -1.487 16.713 6.457 1.00 93.88 82 LYS A C 1
ATOM 640 O O . LYS A 1 82 ? -1.622 16.719 5.236 1.00 93.88 82 LYS A O 1
ATOM 645 N N . ILE A 1 83 ? -0.294 16.699 7.054 1.00 95.12 83 ILE A N 1
ATOM 646 C CA . ILE A 1 83 ? 0.978 16.676 6.316 1.00 95.12 83 ILE A CA 1
ATOM 647 C C . ILE A 1 83 ? 1.088 15.398 5.476 1.00 95.12 83 ILE A C 1
ATOM 649 O O . ILE A 1 83 ? 1.452 15.479 4.307 1.00 95.12 83 ILE A O 1
ATOM 653 N N . SER A 1 84 ? 0.718 14.239 6.027 1.00 90.25 84 SER A N 1
ATOM 654 C CA . SER A 1 84 ? 0.724 12.958 5.315 1.00 90.25 84 SER A CA 1
ATOM 655 C C . SER A 1 84 ? -0.190 12.978 4.093 1.00 90.25 84 SER A C 1
ATOM 657 O O . SER A 1 84 ? 0.221 12.511 3.038 1.00 90.25 84 SER A O 1
ATOM 659 N N . ILE A 1 85 ? -1.389 13.565 4.194 1.00 90.75 85 ILE A N 1
ATOM 660 C CA . ILE A 1 85 ? -2.294 13.707 3.042 1.00 90.75 85 ILE A CA 1
ATOM 661 C C . ILE A 1 85 ? -1.658 14.586 1.958 1.00 90.75 85 ILE A C 1
ATOM 663 O O . ILE A 1 85 ? -1.674 14.217 0.786 1.00 90.75 85 ILE A O 1
ATOM 667 N N . ILE A 1 86 ? -1.061 15.723 2.332 1.00 94.81 86 ILE A N 1
ATOM 668 C CA . ILE A 1 86 ? -0.386 16.615 1.376 1.00 94.81 86 ILE A CA 1
ATOM 669 C C . ILE A 1 86 ? 0.795 15.897 0.707 1.00 94.81 86 ILE A C 1
ATOM 671 O O . ILE A 1 86 ? 0.931 15.958 -0.514 1.00 94.81 86 ILE A O 1
ATOM 675 N N . ALA A 1 87 ? 1.623 15.189 1.478 1.00 91.12 87 ALA A N 1
ATOM 676 C CA . ALA A 1 87 ? 2.771 14.443 0.968 1.00 91.12 87 ALA A CA 1
ATOM 677 C C . ALA A 1 87 ? 2.351 13.309 0.023 1.00 91.12 87 ALA A C 1
ATOM 679 O O . ALA A 1 87 ? 2.942 13.156 -1.047 1.00 91.12 87 ALA A O 1
ATOM 680 N N . LEU A 1 88 ? 1.301 12.564 0.377 1.00 87.75 88 LEU A N 1
ATOM 681 C CA . LEU A 1 88 ? 0.730 11.505 -0.451 1.00 87.75 88 LEU A CA 1
ATOM 682 C C . LEU A 1 88 ? 0.234 12.061 -1.789 1.00 87.75 88 LEU A C 1
ATOM 684 O O . LEU A 1 88 ? 0.632 11.576 -2.844 1.00 87.75 88 LEU A O 1
ATOM 688 N N . LEU A 1 89 ? -0.588 13.115 -1.754 1.00 89.31 89 LEU A N 1
ATOM 689 C CA . LEU A 1 89 ? -1.127 13.741 -2.965 1.00 89.31 89 LEU A CA 1
ATOM 690 C C . LEU A 1 89 ? -0.022 14.346 -3.834 1.00 89.31 89 LEU A C 1
ATOM 692 O O . LEU A 1 89 ? -0.047 14.192 -5.050 1.00 89.31 89 LEU A O 1
ATOM 696 N N . THR A 1 90 ? 0.972 14.988 -3.219 1.00 91.25 90 THR A N 1
ATOM 697 C CA . THR A 1 90 ? 2.131 15.538 -3.937 1.00 91.25 90 THR A CA 1
ATOM 698 C C . THR A 1 90 ? 2.917 14.426 -4.625 1.00 91.25 90 THR A C 1
ATOM 700 O O . THR A 1 90 ? 3.228 14.537 -5.807 1.00 91.25 90 THR A O 1
ATOM 70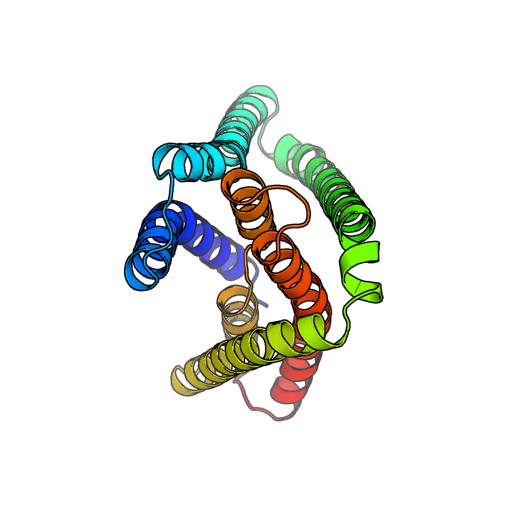3 N N . THR A 1 91 ? 3.187 13.329 -3.915 1.00 86.38 91 THR A N 1
ATOM 704 C CA . THR A 1 91 ? 3.877 12.156 -4.470 1.00 86.38 91 THR A CA 1
ATOM 705 C C . THR A 1 91 ? 3.097 11.569 -5.639 1.00 86.38 91 THR A C 1
ATOM 707 O O . THR A 1 91 ? 3.678 11.295 -6.685 1.00 86.38 91 THR A O 1
ATOM 710 N N . LEU A 1 92 ? 1.776 11.449 -5.501 1.00 82.56 92 LEU A N 1
ATOM 711 C CA . LEU A 1 92 ? 0.893 10.978 -6.561 1.00 82.56 92 LEU A CA 1
ATOM 712 C C . LEU A 1 92 ? 0.990 11.880 -7.801 1.00 82.56 92 LEU A C 1
ATOM 714 O O . LEU A 1 92 ? 1.253 11.385 -8.893 1.00 82.56 92 LEU A O 1
ATOM 718 N N . VAL A 1 93 ? 0.869 13.201 -7.641 1.00 87.00 93 VAL A N 1
ATOM 719 C CA . VAL A 1 93 ? 1.004 14.163 -8.750 1.00 87.00 93 VAL A CA 1
ATOM 720 C C . VAL A 1 93 ? 2.371 14.053 -9.428 1.00 87.00 93 VAL A C 1
ATOM 722 O O . VAL A 1 93 ? 2.441 14.018 -10.655 1.00 87.00 93 VAL A O 1
ATOM 725 N N . VAL A 1 94 ? 3.456 13.956 -8.656 1.00 85.38 94 VAL A N 1
ATOM 726 C CA . VAL A 1 94 ? 4.817 13.818 -9.196 1.00 85.38 94 VAL A CA 1
ATOM 727 C C . VAL A 1 94 ? 4.971 12.509 -9.969 1.00 85.38 94 VAL A C 1
ATOM 729 O O . VAL A 1 94 ? 5.446 12.529 -11.101 1.00 85.38 94 VAL A O 1
ATOM 732 N N . LEU A 1 95 ? 4.532 11.380 -9.408 1.00 79.75 95 LEU A N 1
ATOM 733 C CA . LEU A 1 95 ? 4.633 10.072 -10.058 1.00 79.75 95 LEU A CA 1
ATOM 734 C C . LEU A 1 95 ? 3.852 10.018 -11.371 1.00 79.75 95 LEU A C 1
ATOM 736 O O . LEU A 1 95 ? 4.376 9.521 -12.369 1.00 79.75 95 LEU A O 1
ATOM 740 N N . PHE A 1 96 ? 2.632 10.556 -11.393 1.00 78.19 96 PHE A N 1
ATOM 741 C CA . PHE A 1 96 ? 1.835 10.630 -12.617 1.00 78.19 96 PHE A CA 1
ATOM 742 C C . PHE A 1 96 ? 2.404 11.620 -13.630 1.00 78.19 96 PHE A C 1
ATOM 744 O O . PHE A 1 96 ? 2.343 11.346 -14.822 1.00 78.19 96 PHE A O 1
ATOM 751 N N . SER A 1 97 ? 2.997 12.729 -13.188 1.00 83.44 97 SER A N 1
ATOM 752 C CA . SER A 1 97 ? 3.665 13.682 -14.081 1.00 83.44 97 SER A CA 1
ATOM 753 C C . SER A 1 97 ? 4.894 13.058 -14.751 1.00 83.44 97 SER A C 1
ATOM 755 O O . SER A 1 97 ? 5.037 13.117 -15.969 1.00 83.44 97 SER A O 1
ATOM 757 N N . LEU A 1 98 ? 5.740 12.369 -13.975 1.00 78.25 98 LEU A N 1
ATOM 758 C CA . LEU A 1 98 ? 6.961 11.731 -14.478 1.00 78.25 98 LEU A CA 1
ATOM 759 C C . LEU A 1 98 ? 6.682 10.547 -15.411 1.00 78.25 98 LEU A C 1
ATOM 761 O O . LEU A 1 98 ? 7.437 10.313 -16.351 1.00 78.25 98 LEU A O 1
ATOM 765 N N . ASN A 1 99 ? 5.612 9.792 -15.160 1.00 74.69 99 ASN A N 1
ATOM 766 C CA . ASN A 1 99 ? 5.266 8.616 -15.960 1.00 74.69 99 ASN A CA 1
ATOM 767 C C . ASN A 1 99 ? 4.201 8.901 -17.035 1.00 74.69 99 ASN A C 1
ATOM 769 O O . ASN A 1 99 ? 3.990 8.065 -17.912 1.00 74.69 99 ASN A O 1
ATOM 773 N N . GLY A 1 100 ? 3.550 10.069 -17.001 1.00 73.75 100 GLY A N 1
ATOM 774 C CA . GLY A 1 100 ? 2.378 10.423 -17.812 1.00 73.75 100 GLY A CA 1
ATOM 775 C C . GLY A 1 100 ? 2.611 10.376 -19.320 1.00 73.75 100 GLY A C 1
ATOM 776 O O . GLY A 1 100 ? 1.772 9.863 -20.058 1.00 73.75 100 GLY A O 1
ATOM 777 N N . ASP A 1 101 ? 3.780 10.815 -19.789 1.00 74.12 101 ASP A N 1
ATOM 778 C CA . ASP A 1 101 ? 4.153 10.689 -21.204 1.00 74.12 101 ASP A CA 1
ATOM 779 C C . ASP A 1 101 ? 4.237 9.219 -21.647 1.00 74.12 101 ASP A C 1
ATOM 781 O O . ASP A 1 101 ? 3.817 8.862 -22.752 1.00 74.12 101 ASP A O 1
ATOM 785 N N . GLY A 1 102 ? 4.750 8.349 -20.771 1.00 70.12 102 GLY A N 1
ATOM 786 C CA . GLY A 1 102 ? 4.812 6.906 -20.995 1.00 70.12 102 GLY A CA 1
ATOM 787 C C . GLY A 1 102 ? 3.427 6.265 -21.058 1.00 70.12 102 GLY A C 1
ATOM 788 O O . GLY A 1 102 ? 3.221 5.365 -21.873 1.00 70.12 102 GLY A O 1
ATOM 789 N N . LEU A 1 103 ? 2.472 6.766 -20.262 1.00 71.19 103 LEU A N 1
ATOM 790 C CA . LEU A 1 103 ? 1.073 6.340 -20.331 1.00 71.19 103 LEU A CA 1
ATOM 791 C C . LEU A 1 103 ? 0.464 6.671 -21.695 1.00 71.19 103 LEU A C 1
ATOM 793 O O . LEU A 1 103 ? -0.078 5.802 -22.372 1.00 71.19 103 LEU A O 1
ATOM 797 N N . ILE A 1 104 ? 0.541 7.936 -22.104 1.00 76.56 104 ILE A N 1
ATOM 798 C CA . ILE A 1 104 ? -0.227 8.425 -23.254 1.00 76.56 104 ILE A CA 1
ATOM 799 C C . ILE A 1 104 ? 0.322 7.859 -24.570 1.00 76.56 104 ILE A C 1
ATOM 801 O O . ILE A 1 104 ? -0.442 7.547 -25.481 1.00 76.56 104 ILE A O 1
ATOM 805 N N . ARG A 1 105 ? 1.645 7.694 -24.685 1.00 78.94 105 ARG A N 1
ATOM 806 C CA . ARG A 1 105 ? 2.289 7.281 -25.943 1.00 78.94 105 ARG A CA 1
ATOM 807 C C . ARG A 1 105 ? 2.161 5.790 -26.262 1.00 78.94 105 ARG A C 1
ATOM 809 O O . ARG A 1 105 ? 2.436 5.407 -27.396 1.00 78.94 105 ARG A O 1
ATOM 816 N N . LYS A 1 106 ? 1.816 4.941 -25.288 1.00 77.06 106 LYS A N 1
ATOM 817 C CA . LYS A 1 106 ? 1.806 3.472 -25.439 1.00 77.06 106 LYS A CA 1
ATOM 818 C C . LYS A 1 106 ? 0.529 2.835 -24.859 1.00 77.06 106 LYS A C 1
ATOM 820 O O . LYS A 1 106 ? 0.627 1.995 -23.960 1.00 77.06 106 LYS A O 1
ATOM 825 N N . PRO A 1 107 ? -0.664 3.189 -25.372 1.00 79.25 107 PRO A N 1
ATOM 826 C CA . PRO A 1 107 ? -1.939 2.710 -24.833 1.00 79.25 107 PRO A CA 1
ATOM 827 C C . PRO A 1 107 ? -2.085 1.182 -24.894 1.00 79.25 107 PRO A C 1
ATOM 829 O O . PRO A 1 107 ? -2.651 0.585 -23.982 1.00 79.25 107 PRO A O 1
ATOM 832 N N . ASP A 1 108 ? -1.513 0.527 -25.905 1.00 84.12 108 ASP A N 1
ATOM 833 C CA . ASP A 1 108 ? -1.590 -0.933 -26.050 1.00 84.12 108 ASP A CA 1
ATOM 834 C C . ASP A 1 108 ? -0.867 -1.657 -24.906 1.00 84.12 108 ASP A C 1
ATOM 836 O O . ASP A 1 108 ? -1.384 -2.609 -24.319 1.00 84.12 108 ASP A O 1
ATOM 840 N N . LEU A 1 109 ? 0.318 -1.159 -24.534 1.00 78.31 109 LEU A N 1
ATOM 841 C CA . LEU A 1 109 ? 1.092 -1.682 -23.406 1.00 78.31 109 LEU A CA 1
ATOM 842 C C . LEU A 1 109 ? 0.405 -1.385 -22.074 1.00 78.31 109 LEU A C 1
ATOM 844 O O . LEU A 1 109 ? 0.429 -2.228 -21.179 1.00 78.31 109 LEU A O 1
ATOM 848 N N . LEU A 1 110 ? -0.245 -0.224 -21.949 1.00 77.75 110 LEU A N 1
ATOM 849 C CA . LEU A 1 110 ? -1.053 0.077 -20.771 1.00 77.75 110 LEU A CA 1
ATOM 850 C C . LEU A 1 110 ? -2.178 -0.930 -20.584 1.00 77.75 110 LEU A C 1
ATOM 852 O O . LEU A 1 110 ? -2.397 -1.402 -19.469 1.00 77.75 110 LEU A O 1
ATOM 856 N N . LEU A 1 111 ? -2.889 -1.256 -21.660 1.00 83.31 111 LEU A N 1
ATOM 857 C CA . LEU A 1 111 ? -4.018 -2.173 -21.613 1.00 83.31 111 LEU A CA 1
ATOM 858 C C . LEU A 1 111 ? -3.539 -3.591 -21.278 1.00 83.31 111 LEU A C 1
ATOM 860 O O . LEU A 1 111 ? -4.108 -4.245 -20.404 1.00 83.31 111 LEU A O 1
ATOM 864 N N . LEU A 1 112 ? -2.422 -4.008 -21.878 1.00 86.88 112 LEU A N 1
ATOM 865 C CA . LEU A 1 112 ? -1.776 -5.289 -21.604 1.00 86.88 112 LEU A CA 1
ATOM 866 C C . LEU A 1 112 ? -1.353 -5.434 -20.135 1.00 86.88 112 LEU A C 1
ATOM 868 O O . LEU A 1 112 ? -1.544 -6.501 -19.562 1.00 86.88 112 LEU A O 1
ATOM 872 N N . VAL A 1 113 ? -0.818 -4.381 -19.507 1.00 83.81 113 VAL A N 1
ATOM 873 C CA . VAL A 1 113 ? -0.410 -4.407 -18.087 1.00 83.81 113 VAL A CA 1
ATOM 874 C C . VAL A 1 113 ? -1.605 -4.256 -17.140 1.00 83.81 113 VAL A C 1
ATOM 876 O O . VAL A 1 113 ? -1.647 -4.887 -16.084 1.00 83.81 113 VAL A O 1
ATOM 879 N N . SER A 1 114 ? -2.602 -3.454 -17.515 1.00 85.94 114 SER A N 1
ATOM 880 C CA . SER A 1 114 ? -3.777 -3.188 -16.678 1.00 85.94 114 SER A CA 1
ATOM 881 C C . SER A 1 114 ? -4.678 -4.411 -16.538 1.00 85.94 114 SER A C 1
ATOM 883 O O . SER A 1 114 ? -5.211 -4.644 -15.459 1.00 85.94 114 SER A O 1
ATOM 885 N N . VAL A 1 115 ? -4.847 -5.217 -17.592 1.00 90.38 115 VAL A N 1
ATOM 886 C CA . VAL A 1 115 ? -5.757 -6.375 -17.565 1.00 90.38 115 VAL A CA 1
ATOM 887 C C . VAL A 1 115 ? -5.373 -7.404 -16.485 1.00 90.38 115 VAL A C 1
ATOM 889 O O . VAL A 1 115 ? -6.236 -7.727 -15.666 1.00 90.38 115 VAL A O 1
ATOM 892 N N . PRO A 1 116 ? -4.118 -7.892 -16.397 1.00 89.62 116 PRO A N 1
ATOM 893 C CA . PRO A 1 116 ? -3.699 -8.797 -15.327 1.00 89.62 116 PRO A CA 1
ATOM 894 C C . PRO A 1 116 ? -3.819 -8.178 -13.933 1.00 89.62 116 PRO A C 1
ATOM 896 O O . PRO A 1 116 ? -4.248 -8.860 -13.003 1.00 89.62 116 PRO A O 1
ATOM 899 N N . LEU A 1 117 ? -3.480 -6.891 -13.787 1.00 88.12 117 LEU A N 1
ATOM 900 C CA . LEU A 1 117 ? -3.582 -6.178 -12.511 1.00 88.12 117 LEU A CA 1
ATOM 901 C C . LEU A 1 117 ? -5.033 -6.100 -12.031 1.00 88.12 117 LEU A C 1
ATOM 903 O O . LEU A 1 117 ? -5.327 -6.470 -10.898 1.00 88.12 117 LEU A O 1
ATOM 907 N N . LEU A 1 118 ? -5.946 -5.678 -12.908 1.00 90.44 118 LEU A N 1
ATOM 908 C CA . LEU A 1 118 ? -7.375 -5.604 -12.618 1.00 90.44 118 LEU A CA 1
ATOM 909 C C . LEU A 1 118 ? -7.949 -6.980 -12.298 1.00 90.44 118 LEU A C 1
ATOM 911 O O . LEU A 1 118 ? -8.689 -7.123 -11.329 1.00 90.44 118 LEU A O 1
ATOM 915 N N . LEU A 1 119 ? -7.588 -8.000 -13.079 1.00 93.25 119 LEU A N 1
ATOM 916 C CA . LEU A 1 119 ? -8.035 -9.366 -12.838 1.00 93.25 119 LEU A CA 1
ATOM 917 C C . LEU A 1 119 ? -7.576 -9.861 -11.462 1.00 93.25 119 LEU A C 1
ATOM 919 O O . LEU A 1 119 ? -8.399 -10.341 -10.685 1.00 93.25 119 LEU A O 1
ATOM 923 N N . GLY A 1 120 ? -6.291 -9.696 -11.136 1.00 91.50 120 GLY A N 1
ATOM 924 C CA . GLY A 1 120 ? -5.745 -10.044 -9.824 1.00 91.50 120 GLY A CA 1
ATOM 925 C C . GLY A 1 120 ? -6.460 -9.303 -8.696 1.00 91.50 120 GLY A C 1
ATOM 926 O O . GLY A 1 120 ? -6.854 -9.912 -7.703 1.00 91.50 120 GLY A O 1
ATOM 927 N N . PHE A 1 121 ? -6.725 -8.013 -8.891 1.00 90.31 121 PHE A N 1
ATOM 928 C CA . PHE A 1 121 ? -7.451 -7.198 -7.929 1.00 90.31 121 PHE A CA 1
ATOM 929 C C . PHE A 1 121 ? -8.884 -7.709 -7.706 1.00 90.31 121 PHE A C 1
ATOM 931 O O . PHE A 1 121 ? -9.293 -7.927 -6.566 1.00 90.31 121 PHE A O 1
ATOM 938 N N . PHE A 1 122 ? -9.644 -7.983 -8.772 1.00 92.44 122 PHE A N 1
ATOM 939 C CA . PHE A 1 122 ? -10.996 -8.541 -8.660 1.00 92.44 122 PHE A CA 1
ATOM 940 C C . PHE A 1 122 ? -11.014 -9.928 -8.016 1.00 92.44 122 PHE A C 1
ATOM 942 O O . PHE A 1 122 ? -11.937 -10.226 -7.257 1.00 92.44 122 PHE A O 1
ATOM 949 N N . ILE A 1 123 ? -9.998 -10.758 -8.271 1.00 94.81 123 ILE A N 1
ATOM 950 C CA . ILE A 1 123 ? -9.845 -12.064 -7.621 1.00 94.81 123 ILE A CA 1
ATOM 951 C C . ILE A 1 123 ? -9.661 -11.884 -6.113 1.00 94.81 123 ILE A C 1
ATOM 953 O O . ILE A 1 123 ? -10.393 -12.501 -5.342 1.00 94.81 123 ILE A O 1
ATOM 957 N N . VAL A 1 124 ? -8.738 -11.020 -5.682 1.00 94.06 124 VAL A N 1
ATOM 958 C CA . VAL A 1 124 ? -8.466 -10.778 -4.254 1.00 94.06 124 VAL A CA 1
ATOM 959 C C . VAL A 1 124 ? -9.682 -10.166 -3.555 1.00 94.06 124 VAL A C 1
ATOM 961 O O . VAL A 1 124 ? -10.082 -10.631 -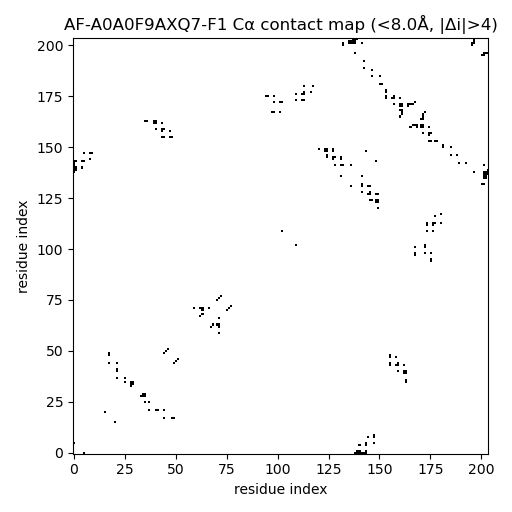2.488 1.00 94.06 124 VAL A O 1
ATOM 964 N N . VAL A 1 125 ? -10.337 -9.181 -4.175 1.00 93.81 125 VAL A N 1
ATOM 965 C CA . VAL A 1 125 ? -11.565 -8.576 -3.635 1.00 93.81 125 VAL A CA 1
ATOM 966 C C . VAL A 1 125 ? -12.685 -9.605 -3.528 1.00 93.81 125 VAL A C 1
ATOM 968 O O . VAL A 1 125 ? -13.328 -9.710 -2.483 1.00 93.81 125 VAL A O 1
ATOM 971 N N . GLY A 1 126 ? -12.924 -10.378 -4.590 1.00 94.31 126 GLY A N 1
ATOM 972 C CA . GLY A 1 126 ? -13.947 -11.421 -4.611 1.00 94.31 126 GLY A CA 1
ATOM 973 C C . GLY A 1 126 ? -13.690 -12.489 -3.551 1.00 94.31 126 GLY A C 1
ATOM 974 O O . GLY A 1 126 ? -14.606 -12.860 -2.815 1.00 94.31 126 GLY A O 1
ATOM 975 N N . TYR A 1 127 ? -12.433 -12.911 -3.412 1.00 95.94 127 TYR A N 1
ATOM 976 C CA . TYR A 1 127 ? -11.980 -13.824 -2.369 1.00 95.94 127 TYR A CA 1
ATOM 977 C C . TYR A 1 127 ? -12.258 -13.269 -0.967 1.00 95.94 127 TYR A C 1
ATOM 979 O O . TYR A 1 127 ? -12.889 -13.947 -0.156 1.00 95.94 127 TYR A O 1
ATOM 987 N N . ASN A 1 128 ? -11.884 -12.018 -0.692 1.00 95.12 128 ASN A N 1
ATOM 988 C CA . ASN A 1 128 ? -12.130 -11.390 0.604 1.00 95.12 128 ASN A CA 1
ATOM 989 C C . ASN A 1 128 ? -13.633 -11.236 0.900 1.00 95.12 128 ASN A C 1
ATOM 991 O O . ASN A 1 128 ? -14.082 -11.527 2.010 1.00 95.12 128 ASN A O 1
ATOM 995 N N . ILE A 1 129 ? -14.451 -10.831 -0.078 1.00 93.94 129 ILE A N 1
ATOM 996 C CA . ILE A 1 129 ? -15.913 -10.739 0.094 1.00 93.94 129 ILE A CA 1
ATOM 997 C C . ILE A 1 129 ? -16.505 -12.119 0.408 1.00 93.94 129 ILE A C 1
ATOM 999 O O . ILE A 1 129 ? -17.353 -12.246 1.293 1.00 93.94 129 ILE A O 1
ATOM 1003 N N . LEU A 1 130 ? -16.049 -13.162 -0.289 1.00 94.50 130 LEU A N 1
ATOM 1004 C CA . LEU A 1 130 ? -16.526 -14.522 -0.075 1.00 94.50 130 LEU A CA 1
ATOM 1005 C C . LEU A 1 130 ? -16.126 -15.047 1.307 1.00 94.50 130 LEU A C 1
ATOM 1007 O O . LEU A 1 130 ? -16.982 -15.547 2.035 1.00 94.50 130 LEU A O 1
ATOM 1011 N N . ILE A 1 131 ? -14.860 -14.889 1.698 1.00 95.12 131 ILE A N 1
ATOM 1012 C CA . ILE A 1 131 ? -14.375 -15.340 3.005 1.00 95.12 131 ILE A CA 1
ATOM 1013 C C . ILE A 1 131 ? -15.106 -14.636 4.133 1.00 95.12 131 ILE A C 1
ATOM 1015 O O . ILE A 1 131 ? -15.589 -15.310 5.035 1.00 95.12 131 ILE A O 1
ATOM 1019 N N . THR A 1 132 ? -15.244 -13.311 4.074 1.00 94.38 132 THR A N 1
ATOM 1020 C CA . THR A 1 132 ? -15.939 -12.553 5.127 1.00 94.38 132 THR A CA 1
ATOM 1021 C C . THR A 1 132 ? -17.410 -12.949 5.262 1.00 94.38 132 THR A C 1
ATOM 1023 O O . THR A 1 132 ? -17.969 -12.860 6.355 1.00 94.38 132 THR A O 1
ATOM 1026 N N . LYS A 1 133 ? -18.038 -13.429 4.179 1.00 91.06 133 LYS A N 1
ATOM 1027 C CA . LYS A 1 133 ? -19.376 -14.029 4.227 1.00 91.06 133 LYS A CA 1
ATOM 1028 C C . LYS A 1 133 ? -19.367 -15.416 4.872 1.00 91.06 133 LYS A C 1
ATOM 1030 O O . LYS A 1 133 ? -20.197 -15.686 5.734 1.00 91.06 133 LYS A O 1
ATOM 1035 N N . ILE A 1 134 ? -18.455 -16.299 4.457 1.00 93.69 134 ILE A N 1
ATOM 1036 C CA . ILE A 1 134 ? -18.362 -17.678 4.971 1.00 93.69 134 ILE A CA 1
ATOM 1037 C C . ILE A 1 134 ? -18.066 -17.677 6.473 1.00 93.69 134 ILE A C 1
ATOM 1039 O O . ILE A 1 134 ? -18.666 -18.446 7.221 1.00 93.69 134 ILE A O 1
ATOM 1043 N N . THR A 1 135 ? -17.195 -16.777 6.928 1.00 93.50 135 THR A N 1
ATOM 1044 C CA . THR A 1 135 ? -16.859 -16.600 8.346 1.00 93.50 135 THR A CA 1
ATOM 1045 C C . THR A 1 135 ? -17.908 -15.807 9.126 1.00 93.50 135 THR A C 1
ATOM 1047 O O . THR A 1 135 ? -17.737 -15.605 10.326 1.00 93.50 135 THR A O 1
ATOM 1050 N N . LYS A 1 136 ? -19.007 -15.395 8.474 1.00 91.88 136 LYS A N 1
ATOM 1051 C CA . LYS A 1 136 ? -20.142 -14.676 9.072 1.00 91.88 136 LYS A CA 1
ATOM 1052 C C . LYS A 1 136 ? -19.718 -13.426 9.848 1.00 91.88 136 LYS A C 1
ATOM 1054 O O . LYS A 1 136 ? -20.235 -13.145 10.927 1.00 91.88 136 LYS A O 1
ATOM 1059 N N . LEU A 1 137 ? -18.768 -12.666 9.305 1.00 92.12 137 LEU A N 1
ATOM 1060 C CA . LEU A 1 137 ? -18.396 -11.393 9.912 1.00 92.12 137 LEU A CA 1
ATOM 1061 C C . LEU A 1 137 ? -19.552 -10.396 9.801 1.00 92.12 137 LEU A C 1
ATOM 1063 O O . LEU A 1 137 ? -20.233 -10.315 8.772 1.00 92.12 137 LEU A O 1
ATOM 1067 N N . LYS A 1 138 ? -19.727 -9.592 10.851 1.00 93.25 138 LYS A N 1
ATOM 1068 C CA . LYS A 1 138 ? -20.620 -8.436 10.810 1.00 93.25 138 LYS A CA 1
ATOM 1069 C C . LYS A 1 138 ? -20.080 -7.396 9.834 1.00 93.25 138 LYS A C 1
ATOM 1071 O O . LYS A 1 138 ? -18.880 -7.327 9.563 1.00 93.25 138 LYS A O 1
ATOM 1076 N N . TYR A 1 139 ? -20.970 -6.558 9.307 1.00 92.31 139 TYR A N 1
ATOM 1077 C CA . TYR A 1 139 ? -20.621 -5.537 8.321 1.00 92.31 139 TYR A CA 1
ATOM 1078 C C . TYR A 1 139 ? -19.424 -4.652 8.724 1.00 92.31 139 TYR A C 1
ATOM 1080 O O . TYR A 1 139 ? -18.565 -4.426 7.865 1.00 92.31 139 TYR A O 1
ATOM 1088 N N . PRO A 1 140 ? -19.337 -4.112 9.963 1.00 92.06 140 PRO A N 1
ATOM 1089 C CA . PRO A 1 140 ? -18.246 -3.217 10.340 1.00 92.06 140 PRO A CA 1
ATOM 1090 C C . PRO A 1 140 ? -16.861 -3.858 10.227 1.00 92.06 140 PRO A C 1
ATOM 1092 O O . PRO A 1 140 ? -15.919 -3.149 9.864 1.00 92.06 140 PRO A O 1
ATOM 1095 N N . GLU A 1 141 ? -16.764 -5.156 10.504 1.00 93.31 141 GLU A N 1
ATOM 1096 C CA . GLU A 1 141 ? -15.547 -5.956 10.444 1.00 93.31 141 GLU A CA 1
ATOM 1097 C C . GLU A 1 141 ? -15.279 -6.463 9.026 1.00 93.31 141 GLU A C 1
ATOM 1099 O O . GLU A 1 141 ? -14.173 -6.324 8.503 1.00 93.31 141 GLU A O 1
ATOM 1104 N N . ALA A 1 142 ? -16.313 -6.992 8.365 1.00 93.50 142 ALA A N 1
ATOM 1105 C CA . ALA A 1 142 ? -16.224 -7.535 7.016 1.00 93.50 142 ALA A CA 1
ATOM 1106 C C . ALA A 1 142 ? -15.710 -6.495 6.016 1.00 93.50 142 ALA A C 1
ATOM 1108 O O . ALA A 1 142 ? -14.784 -6.771 5.256 1.00 93.50 142 ALA A O 1
ATOM 1109 N N . ILE A 1 143 ? -16.260 -5.275 6.046 1.00 93.31 143 ILE A N 1
ATOM 1110 C CA . ILE A 1 143 ? -15.867 -4.231 5.094 1.00 93.31 143 ILE A CA 1
ATOM 1111 C C . ILE A 1 143 ? -14.411 -3.795 5.280 1.00 93.31 143 ILE A C 1
ATOM 1113 O O . ILE A 1 143 ? -13.746 -3.466 4.304 1.00 93.31 143 ILE A O 1
ATOM 1117 N N . ILE A 1 144 ? -13.895 -3.818 6.512 1.00 93.50 144 ILE A N 1
ATOM 1118 C CA . ILE A 1 144 ? -12.493 -3.484 6.786 1.00 93.50 144 ILE A CA 1
ATOM 1119 C C . ILE A 1 144 ? -11.578 -4.591 6.305 1.00 93.50 144 ILE A C 1
ATOM 1121 O O . ILE A 1 144 ? -10.579 -4.297 5.658 1.00 93.50 144 ILE A O 1
ATOM 1125 N N . THR A 1 145 ? -11.928 -5.848 6.573 1.00 93.12 145 THR A N 1
ATOM 1126 C CA . THR A 1 145 ? -11.175 -6.992 6.056 1.00 93.12 145 THR A CA 1
ATOM 1127 C C . THR A 1 145 ? -11.124 -6.969 4.529 1.00 93.12 145 THR A C 1
ATOM 1129 O O . THR A 1 145 ? -10.056 -7.167 3.964 1.00 93.12 145 THR A O 1
ATOM 1132 N N . VAL A 1 146 ? -12.237 -6.656 3.853 1.00 94.12 146 VAL A 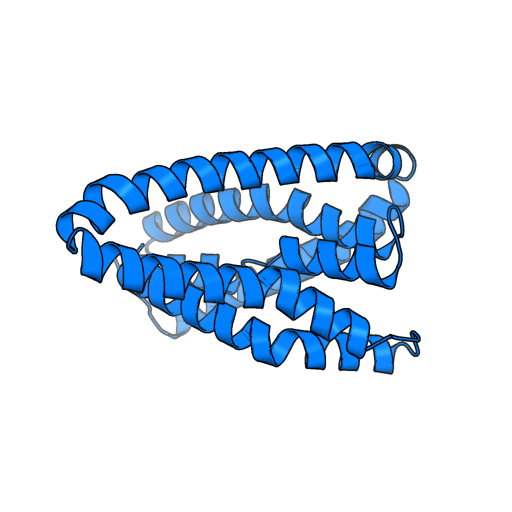N 1
ATOM 1133 C CA . VAL A 1 146 ? -12.271 -6.547 2.385 1.00 94.12 146 VAL A CA 1
ATOM 1134 C C . VAL A 1 146 ? -11.402 -5.401 1.880 1.00 94.12 146 VAL A C 1
ATOM 1136 O O . VAL A 1 146 ? -10.619 -5.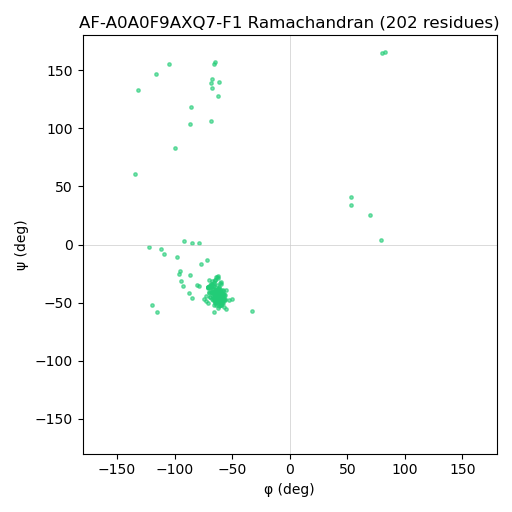615 0.961 1.00 94.12 146 VAL A O 1
ATOM 1139 N N . ILE A 1 147 ? -11.522 -4.204 2.459 1.00 92.19 147 ILE A N 1
ATOM 1140 C CA . ILE A 1 147 ? -10.760 -3.033 2.011 1.00 92.19 147 ILE A CA 1
ATOM 1141 C C . ILE A 1 147 ? -9.266 -3.252 2.270 1.00 92.19 147 ILE A C 1
ATOM 1143 O O . ILE A 1 147 ? -8.492 -3.272 1.325 1.00 92.19 147 ILE A O 1
ATOM 1147 N N . ILE A 1 148 ? -8.865 -3.498 3.520 1.00 90.88 148 ILE A N 1
ATOM 1148 C CA . ILE A 1 148 ? -7.447 -3.633 3.887 1.00 90.88 148 ILE A CA 1
ATOM 1149 C C . ILE A 1 148 ? -6.817 -4.880 3.264 1.00 90.88 148 ILE A C 1
ATOM 1151 O O . ILE A 1 148 ? -5.675 -4.827 2.821 1.00 90.88 148 ILE A O 1
ATOM 1155 N N . GLY A 1 149 ? -7.556 -5.989 3.190 1.00 89.81 149 GLY A N 1
ATOM 1156 C CA . GLY A 1 149 ? -7.076 -7.231 2.584 1.00 89.81 149 GLY A CA 1
ATOM 1157 C C . GLY A 1 149 ? -6.955 -7.179 1.060 1.00 89.81 149 GLY A C 1
ATOM 1158 O O . GLY A 1 149 ? -6.347 -8.076 0.484 1.00 89.81 149 GLY A O 1
ATOM 1159 N N . SER A 1 150 ? -7.535 -6.167 0.408 1.00 90.31 150 SER A N 1
ATOM 1160 C CA . SER A 1 150 ? -7.419 -5.962 -1.045 1.00 90.31 150 SER A CA 1
ATOM 1161 C C . SER A 1 150 ? -6.549 -4.755 -1.412 1.00 90.31 150 SER A C 1
ATOM 1163 O O . SER A 1 150 ? -6.239 -4.571 -2.585 1.00 90.31 150 SER A O 1
ATOM 1165 N N . SER A 1 151 ? -6.144 -3.944 -0.429 1.00 85.31 151 SER A N 1
ATOM 1166 C CA . SER A 1 151 ? -5.216 -2.826 -0.610 1.00 85.31 151 SER A CA 1
ATOM 1167 C C . SER A 1 151 ? -3.808 -3.303 -0.945 1.00 85.31 151 SER A C 1
ATOM 1169 O O . SER A 1 151 ? -3.272 -4.210 -0.307 1.00 85.31 151 SER A O 1
ATOM 1171 N N . SER A 1 152 ? -3.165 -2.609 -1.874 1.00 85.56 152 SER A N 1
ATOM 1172 C CA . SER A 1 152 ? -1.754 -2.768 -2.207 1.00 85.56 152 SER A CA 1
ATOM 1173 C C . SER A 1 152 ? -0.932 -1.606 -1.645 1.00 85.56 152 SER A C 1
ATOM 1175 O O . SER A 1 152 ? -1.436 -0.518 -1.392 1.00 85.56 152 SER A O 1
ATOM 1177 N N . HIS A 1 153 ? 0.360 -1.842 -1.414 1.00 85.00 153 HIS A N 1
ATOM 1178 C CA . HIS A 1 153 ? 1.300 -0.794 -0.999 1.00 85.00 153 HIS A CA 1
ATOM 1179 C C . HIS A 1 153 ? 2.083 -0.328 -2.223 1.00 85.00 153 HIS A C 1
ATOM 1181 O O . HIS A 1 153 ? 3.175 -0.823 -2.516 1.00 85.00 153 HIS A O 1
ATOM 1187 N N . PHE A 1 154 ? 1.489 0.578 -2.991 1.00 83.44 154 PHE A N 1
ATOM 1188 C CA . PHE A 1 154 ? 2.053 1.017 -4.264 1.00 83.44 154 PHE A CA 1
ATOM 1189 C C . PHE A 1 154 ? 3.352 1.809 -4.083 1.00 83.44 154 PHE A C 1
ATOM 1191 O O . PHE A 1 154 ? 4.237 1.723 -4.930 1.00 83.44 154 PHE A O 1
ATOM 1198 N N . GLU A 1 155 ? 3.512 2.541 -2.978 1.00 81.25 155 GLU A N 1
ATOM 1199 C CA . GLU A 1 155 ? 4.663 3.412 -2.747 1.00 81.25 155 GLU A CA 1
ATOM 1200 C C . GLU A 1 155 ? 5.967 2.617 -2.732 1.00 81.25 155 GLU A C 1
ATOM 1202 O O . GLU A 1 155 ? 6.931 2.989 -3.403 1.00 81.25 155 GLU A O 1
ATOM 1207 N N . ILE A 1 156 ? 5.986 1.482 -2.026 1.00 84.56 156 ILE A N 1
ATOM 1208 C CA . ILE A 1 156 ? 7.168 0.621 -1.996 1.00 84.56 156 ILE A CA 1
ATOM 1209 C C . ILE A 1 156 ? 7.391 -0.100 -3.326 1.00 84.56 156 ILE A C 1
ATOM 1211 O O . ILE A 1 156 ? 8.541 -0.247 -3.747 1.00 84.56 156 ILE A O 1
ATOM 1215 N N . ALA A 1 157 ? 6.322 -0.512 -4.011 1.00 86.62 157 ALA A N 1
ATOM 1216 C CA . ALA A 1 157 ? 6.424 -1.176 -5.307 1.00 86.62 157 ALA A CA 1
ATOM 1217 C C . ALA A 1 157 ? 7.060 -0.249 -6.355 1.00 86.62 157 ALA A C 1
ATOM 1219 O O . ALA A 1 157 ? 8.000 -0.643 -7.046 1.00 86.62 157 ALA A O 1
ATOM 1220 N N . ILE A 1 158 ? 6.604 1.005 -6.417 1.00 85.75 158 ILE A N 1
ATOM 1221 C CA . ILE A 1 158 ? 7.134 2.032 -7.319 1.00 85.75 158 ILE A CA 1
ATOM 1222 C C . ILE A 1 158 ? 8.580 2.370 -6.958 1.00 85.75 158 ILE A C 1
ATOM 1224 O O . ILE A 1 158 ? 9.446 2.366 -7.831 1.00 85.75 158 ILE A O 1
ATOM 1228 N N . ALA A 1 159 ? 8.865 2.606 -5.676 1.00 84.81 159 ALA A N 1
ATOM 1229 C CA . ALA A 1 159 ? 10.214 2.891 -5.201 1.00 84.81 159 ALA A CA 1
ATOM 1230 C C . ALA A 1 159 ? 11.210 1.784 -5.573 1.00 84.81 159 ALA A C 1
ATOM 1232 O O . ALA A 1 159 ? 12.284 2.058 -6.105 1.00 84.81 159 ALA A O 1
ATOM 1233 N N . THR A 1 160 ? 10.825 0.528 -5.346 1.00 86.12 160 THR A N 1
ATOM 1234 C CA . THR A 1 160 ? 11.645 -0.644 -5.672 1.00 86.12 160 THR A CA 1
ATOM 1235 C C . THR A 1 160 ? 11.846 -0.773 -7.180 1.00 86.12 160 THR A C 1
ATOM 1237 O O . THR A 1 160 ? 12.965 -0.997 -7.635 1.00 86.12 160 THR A O 1
ATOM 1240 N N . ALA A 1 161 ? 10.784 -0.592 -7.970 1.00 87.69 161 ALA A N 1
ATOM 1241 C CA . ALA A 1 161 ? 10.866 -0.672 -9.423 1.00 87.69 161 ALA A CA 1
ATOM 1242 C C . ALA A 1 161 ? 11.790 0.408 -10.005 1.00 87.69 161 ALA A C 1
ATOM 1244 O O . ALA A 1 161 ? 12.595 0.111 -10.884 1.00 87.69 161 ALA A O 1
ATOM 1245 N N . ILE A 1 162 ? 11.723 1.636 -9.484 1.00 85.62 162 ILE A N 1
ATOM 1246 C CA . ILE A 1 162 ? 12.618 2.729 -9.878 1.00 85.62 162 ILE A CA 1
ATOM 1247 C C . ILE A 1 162 ? 14.059 2.435 -9.450 1.00 85.62 162 ILE A C 1
ATOM 1249 O O . ILE A 1 162 ? 14.970 2.625 -10.251 1.00 85.62 162 ILE A O 1
ATOM 1253 N N . ALA A 1 163 ? 14.274 1.957 -8.221 1.00 85.25 163 ALA A N 1
ATOM 1254 C CA . ALA A 1 163 ? 15.609 1.646 -7.717 1.00 85.25 163 ALA A CA 1
ATOM 1255 C C . ALA A 1 163 ? 16.293 0.538 -8.533 1.00 85.25 163 ALA A C 1
ATOM 1257 O O . ALA A 1 163 ? 17.477 0.643 -8.834 1.00 85.25 163 ALA A O 1
ATOM 1258 N N . MET A 1 164 ? 15.551 -0.502 -8.919 1.00 84.56 164 MET A N 1
ATOM 1259 C CA . MET A 1 164 ? 16.110 -1.669 -9.607 1.00 84.56 164 MET A CA 1
ATOM 1260 C C . MET A 1 164 ? 16.170 -1.532 -11.127 1.00 84.56 164 MET A C 1
ATOM 1262 O O . MET A 1 164 ? 17.141 -1.959 -11.744 1.00 84.56 164 MET A O 1
ATOM 1266 N N . PHE A 1 165 ? 15.123 -0.981 -11.742 1.00 85.88 165 PHE A N 1
ATOM 1267 C CA . PHE A 1 165 ? 14.962 -0.965 -13.200 1.00 85.88 165 PHE A CA 1
ATOM 1268 C C . PHE A 1 165 ? 15.075 0.440 -13.799 1.00 85.88 165 PHE A C 1
ATOM 1270 O O . PHE A 1 165 ? 15.045 0.591 -15.019 1.00 85.88 165 PHE A O 1
ATOM 1277 N N . GLY A 1 166 ? 15.216 1.466 -12.960 1.00 83.69 166 GLY A N 1
ATOM 1278 C CA . GLY A 1 166 ? 15.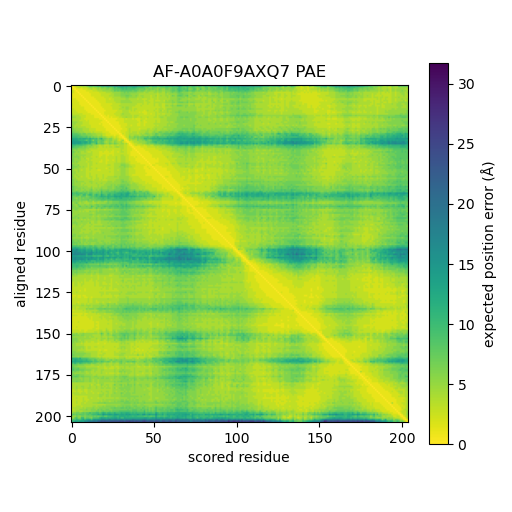305 2.856 -13.379 1.00 83.69 166 GLY A CA 1
ATOM 1279 C C . GLY A 1 166 ? 13.946 3.511 -13.638 1.00 83.69 166 GLY A C 1
ATOM 1280 O O . GLY A 1 166 ? 12.896 2.865 -13.759 1.00 83.69 166 GLY A O 1
ATOM 1281 N N . ILE A 1 167 ? 13.989 4.840 -13.726 1.00 81.00 167 ILE A N 1
ATOM 1282 C CA . ILE A 1 167 ? 12.834 5.695 -14.023 1.00 81.00 167 ILE A CA 1
ATOM 1283 C C . ILE A 1 167 ? 12.376 5.442 -15.468 1.00 81.00 167 ILE A C 1
ATOM 1285 O O . ILE A 1 167 ? 13.196 5.380 -16.381 1.00 81.00 167 ILE A O 1
ATOM 1289 N N . GLY A 1 168 ? 11.065 5.302 -15.683 1.00 75.31 168 GLY A N 1
ATOM 1290 C CA . GLY A 1 168 ? 10.479 5.097 -17.015 1.00 75.31 168 GLY A CA 1
ATOM 1291 C C . GLY A 1 168 ? 10.582 3.667 -17.563 1.00 75.31 168 GLY A C 1
ATOM 1292 O O . GLY A 1 168 ? 10.162 3.412 -18.693 1.00 75.31 168 GLY A O 1
ATOM 1293 N N . SER A 1 169 ? 11.106 2.719 -16.781 1.00 84.19 169 SER A N 1
ATOM 1294 C CA . SER A 1 169 ? 11.080 1.293 -17.122 1.00 84.19 169 SER A CA 1
ATOM 1295 C C . SER A 1 169 ? 9.651 0.739 -17.164 1.00 84.19 169 SER A C 1
ATOM 1297 O O . SER A 1 169 ? 8.746 1.254 -16.507 1.00 84.19 169 SER A O 1
ATOM 1299 N N . VAL A 1 170 ? 9.432 -0.362 -17.894 1.00 82.06 170 VAL A N 1
ATOM 1300 C CA . VAL A 1 170 ? 8.115 -1.033 -17.943 1.00 82.06 170 VAL A CA 1
ATOM 1301 C C . VAL A 1 170 ? 7.673 -1.497 -16.547 1.00 82.06 170 VAL A C 1
ATOM 1303 O O . VAL A 1 170 ? 6.489 -1.434 -16.228 1.00 82.06 170 VAL A O 1
ATOM 1306 N N . ALA A 1 171 ? 8.622 -1.877 -15.684 1.00 85.12 171 ALA A N 1
ATOM 1307 C CA . ALA A 1 171 ? 8.356 -2.223 -14.290 1.00 85.12 171 ALA A CA 1
ATOM 1308 C C . ALA A 1 171 ? 7.863 -1.014 -13.468 1.00 85.12 171 ALA A C 1
ATOM 1310 O O . ALA A 1 171 ? 6.875 -1.123 -12.741 1.00 85.12 171 ALA A O 1
ATOM 1311 N N . ALA A 1 172 ? 8.504 0.153 -13.605 1.00 83.12 172 ALA A N 1
ATOM 1312 C CA . ALA A 1 172 ? 8.084 1.383 -12.924 1.00 83.12 172 ALA A CA 1
ATOM 1313 C C . ALA A 1 172 ? 6.740 1.919 -13.455 1.00 83.12 172 ALA A C 1
ATOM 1315 O O . ALA A 1 172 ? 5.891 2.379 -12.687 1.00 83.12 172 ALA A O 1
ATOM 1316 N N . LEU A 1 173 ? 6.506 1.806 -14.766 1.00 81.00 173 LEU A N 1
ATOM 1317 C CA . LEU A 1 173 ? 5.223 2.151 -15.380 1.00 81.00 173 LEU A CA 1
ATOM 1318 C C . LEU A 1 173 ? 4.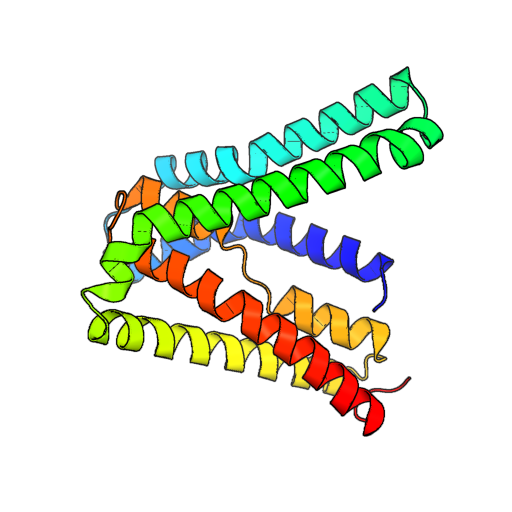102 1.230 -14.882 1.00 81.00 173 LEU A C 1
ATOM 1320 O O . LEU A 1 173 ? 3.028 1.713 -14.528 1.00 81.00 173 LEU A O 1
ATOM 1324 N N . GLY A 1 174 ? 4.353 -0.080 -14.796 1.00 84.62 174 GLY A N 1
ATOM 1325 C CA . GLY A 1 174 ? 3.366 -1.051 -14.325 1.00 84.62 174 GLY A CA 1
ATOM 1326 C C . GLY A 1 174 ? 2.962 -0.858 -12.862 1.00 84.62 174 GLY A C 1
ATOM 1327 O O . GLY A 1 174 ? 1.779 -0.932 -12.538 1.00 84.62 174 GLY A O 1
ATOM 1328 N N . THR A 1 175 ? 3.910 -0.532 -11.980 1.00 86.62 175 THR A N 1
ATOM 1329 C CA . THR A 1 175 ? 3.607 -0.237 -10.566 1.00 86.62 175 THR A CA 1
ATOM 1330 C C . THR A 1 175 ? 2.839 1.076 -10.401 1.00 86.62 175 THR A C 1
ATOM 1332 O O . THR A 1 175 ? 1.907 1.146 -9.601 1.00 86.62 175 THR A O 1
ATOM 1335 N N . THR A 1 176 ? 3.140 2.084 -11.224 1.00 83.19 176 THR A N 1
ATOM 1336 C CA . THR A 1 176 ? 2.373 3.342 -11.268 1.00 83.19 176 THR A CA 1
ATOM 1337 C C . THR A 1 176 ? 0.952 3.127 -11.816 1.00 83.19 176 THR A C 1
ATOM 1339 O O . THR A 1 176 ? 0.008 3.766 -11.349 1.00 83.19 176 THR A O 1
ATOM 1342 N N . MET A 1 177 ? 0.759 2.193 -12.759 1.00 81.31 177 MET A N 1
ATOM 1343 C CA . MET A 1 177 ? -0.578 1.820 -13.255 1.00 81.31 177 MET A CA 1
ATOM 1344 C C . MET A 1 177 ? -1.442 1.179 -12.177 1.00 81.31 177 MET A C 1
ATOM 1346 O O . MET A 1 177 ? -2.640 1.450 -12.121 1.00 81.31 177 MET A O 1
ATOM 1350 N N . GLY A 1 178 ? -0.846 0.345 -11.321 1.00 82.88 178 GLY A N 1
ATOM 1351 C CA . GLY A 1 178 ? -1.556 -0.263 -10.197 1.00 82.88 178 GLY A CA 1
ATOM 1352 C C . GLY A 1 178 ? -2.258 0.791 -9.340 1.00 82.88 178 GLY A C 1
ATOM 1353 O O . GLY A 1 178 ? -3.459 0.687 -9.114 1.00 82.88 178 GLY A O 1
ATOM 1354 N N . LEU A 1 179 ? -1.543 1.864 -8.985 1.00 84.25 179 LEU A N 1
ATOM 1355 C CA . LEU A 1 179 ? -2.091 2.993 -8.227 1.00 84.25 179 LEU A CA 1
ATOM 1356 C C . LEU A 1 179 ? -3.275 3.668 -8.938 1.00 84.25 179 LEU A C 1
ATOM 1358 O O . LEU A 1 179 ? -4.283 3.981 -8.302 1.00 84.25 179 LEU A O 1
ATOM 1362 N N . PHE A 1 180 ? -3.162 3.898 -10.250 1.00 83.19 180 PHE A N 1
ATOM 1363 C CA . PHE A 1 180 ? -4.224 4.537 -11.035 1.00 83.19 180 PHE A CA 1
ATOM 1364 C C . PHE A 1 180 ? -5.544 3.772 -10.942 1.00 83.19 180 PHE A C 1
ATOM 1366 O O . PHE A 1 180 ? -6.603 4.379 -10.790 1.00 83.19 180 PHE A O 1
ATOM 1373 N N . TRP A 1 181 ? -5.473 2.445 -11.015 1.00 86.06 181 TRP A N 1
ATOM 1374 C CA . TRP A 1 181 ? -6.640 1.575 -10.938 1.00 86.06 181 TRP A CA 1
ATOM 1375 C C . TRP A 1 181 ? -7.111 1.334 -9.508 1.00 86.06 181 TRP A C 1
ATOM 1377 O O . TRP A 1 181 ? -8.312 1.254 -9.264 1.00 86.06 181 TRP A O 1
ATOM 1387 N N . GLU A 1 182 ? -6.199 1.253 -8.548 1.00 86.56 182 GLU A N 1
ATOM 1388 C CA . GLU A 1 182 ? -6.534 0.943 -7.163 1.00 86.56 182 GLU A CA 1
ATOM 1389 C C . GLU A 1 182 ? -7.489 1.978 -6.556 1.00 86.56 182 GLU A C 1
ATOM 1391 O O . GLU A 1 182 ? -8.526 1.609 -6.006 1.00 86.56 182 GLU A O 1
ATOM 1396 N N . VAL A 1 183 ? -7.209 3.276 -6.710 1.00 85.81 183 VAL A N 1
ATOM 1397 C CA . VAL A 1 183 ? -8.036 4.348 -6.126 1.00 85.81 183 VAL A CA 1
ATOM 1398 C C . VAL A 1 183 ? -9.520 4.269 -6.544 1.00 85.81 183 VAL A C 1
ATOM 1400 O O . VAL A 1 183 ? -10.383 4.207 -5.657 1.00 85.81 183 VAL A O 1
ATOM 1403 N N . PRO A 1 184 ? -9.883 4.249 -7.845 1.00 88.50 184 PRO A N 1
ATOM 1404 C CA . PRO A 1 184 ? -11.282 4.163 -8.259 1.00 88.50 184 PRO A CA 1
ATOM 1405 C C . PRO A 1 184 ? -11.931 2.832 -7.875 1.00 88.50 184 PRO A C 1
ATOM 1407 O O . PRO A 1 184 ? -13.120 2.811 -7.533 1.00 88.50 184 PRO A O 1
ATOM 1410 N N . ILE A 1 185 ? -11.188 1.723 -7.881 1.00 90.19 185 ILE A N 1
ATOM 1411 C CA . ILE A 1 185 ? -11.758 0.433 -7.488 1.00 90.19 185 ILE A CA 1
ATOM 1412 C C . ILE A 1 185 ? -12.044 0.418 -5.989 1.00 90.19 185 ILE A C 1
ATOM 1414 O O . ILE A 1 185 ? -13.126 0.003 -5.586 1.00 90.19 185 ILE A O 1
ATOM 1418 N N . MET A 1 186 ? -11.149 0.943 -5.158 1.00 91.12 186 MET A N 1
ATOM 1419 C CA . MET A 1 186 ? -11.355 1.022 -3.712 1.00 91.12 186 MET A CA 1
ATOM 1420 C C . MET A 1 186 ? -12.575 1.876 -3.360 1.00 91.12 186 MET A C 1
ATOM 1422 O O . MET A 1 186 ? -13.398 1.470 -2.535 1.00 91.12 186 MET A O 1
ATOM 1426 N N . LEU A 1 187 ? -12.776 3.003 -4.051 1.00 91.31 187 LEU A N 1
ATOM 1427 C CA . LEU A 1 187 ? -14.017 3.776 -3.940 1.00 91.31 187 LEU A CA 1
ATOM 1428 C C . LEU A 1 187 ? -15.238 2.948 -4.366 1.00 91.31 187 LEU A C 1
ATOM 1430 O O . LEU A 1 187 ? -16.253 2.935 -3.668 1.00 91.31 187 LEU A O 1
ATOM 1434 N N . SER A 1 188 ? -15.132 2.205 -5.468 1.00 92.44 188 SER A N 1
ATOM 1435 C CA . SER A 1 188 ? -16.196 1.319 -5.956 1.00 92.44 188 SER A CA 1
ATOM 1436 C C . SER A 1 188 ? -16.545 0.217 -4.948 1.00 92.44 188 SER A C 1
ATOM 1438 O O . SER A 1 188 ? -17.725 -0.071 -4.751 1.00 92.44 188 SER A O 1
ATOM 1440 N N . ILE A 1 189 ? -15.561 -0.343 -4.235 1.00 92.12 189 ILE A N 1
ATOM 1441 C CA . ILE A 1 189 ? -15.773 -1.318 -3.154 1.00 92.12 189 ILE A CA 1
ATOM 1442 C C . ILE A 1 189 ? -16.535 -0.690 -1.992 1.00 92.12 189 ILE A C 1
ATOM 1444 O O . ILE A 1 189 ? -17.412 -1.338 -1.427 1.00 92.12 189 ILE A O 1
ATOM 1448 N N . VAL A 1 190 ? -16.260 0.568 -1.634 1.00 92.50 190 VAL A N 1
ATOM 1449 C CA . VAL A 1 190 ? -17.028 1.258 -0.585 1.00 92.50 190 VAL A CA 1
ATOM 1450 C C . VAL A 1 190 ? -18.504 1.356 -0.982 1.00 92.50 190 VAL A C 1
ATOM 1452 O O . VAL A 1 190 ? -19.386 1.062 -0.167 1.00 92.50 190 VAL A O 1
ATOM 1455 N N . TYR A 1 191 ? -18.798 1.708 -2.237 1.00 93.06 191 TYR A N 1
ATOM 1456 C CA . TYR A 1 191 ? -20.173 1.726 -2.748 1.00 93.06 191 TYR A CA 1
ATOM 1457 C C . TYR A 1 191 ? -20.797 0.326 -2.787 1.00 93.06 191 TYR A C 1
ATOM 1459 O O . TYR A 1 191 ? -21.930 0.151 -2.329 1.00 93.06 191 TYR A O 1
ATOM 1467 N N . LEU A 1 192 ? -20.051 -0.677 -3.255 1.00 92.56 192 LEU A N 1
ATOM 1468 C CA . LEU A 1 192 ? -20.480 -2.073 -3.288 1.00 92.56 192 LEU A CA 1
ATOM 1469 C C . LEU A 1 192 ? -20.778 -2.603 -1.881 1.00 92.56 192 LEU A C 1
ATOM 1471 O O . LEU A 1 192 ? -21.825 -3.201 -1.659 1.00 92.56 192 LEU A O 1
ATOM 1475 N N . GLY A 1 193 ? -19.917 -2.329 -0.905 1.00 92.06 193 GLY A N 1
ATOM 1476 C CA . GLY A 1 193 ? -20.103 -2.726 0.486 1.00 92.06 193 GLY A CA 1
ATOM 1477 C C . GLY A 1 193 ? -21.367 -2.118 1.088 1.00 92.06 193 GLY A C 1
ATOM 1478 O O . GLY A 1 193 ? -22.163 -2.823 1.710 1.00 92.06 193 GLY A O 1
ATOM 1479 N N . ARG A 1 194 ? -21.625 -0.827 0.833 1.00 91.50 194 ARG A N 1
ATOM 1480 C CA . ARG A 1 194 ? -22.883 -0.177 1.240 1.00 91.50 194 ARG A CA 1
ATOM 1481 C C . ARG A 1 194 ? -24.103 -0.807 0.568 1.00 91.50 194 ARG A C 1
ATOM 1483 O O . ARG A 1 194 ? -25.139 -0.950 1.218 1.00 91.50 194 ARG A O 1
ATOM 1490 N N . TYR A 1 195 ? -23.996 -1.177 -0.706 1.00 92.25 195 TYR A N 1
ATOM 1491 C CA . TYR A 1 195 ? -25.057 -1.871 -1.435 1.00 92.25 195 TYR A CA 1
ATOM 1492 C C . TYR A 1 195 ? -25.330 -3.271 -0.858 1.00 92.25 195 TYR A C 1
ATOM 1494 O O . TYR A 1 195 ? -26.479 -3.600 -0.562 1.00 92.25 195 TYR A O 1
ATOM 1502 N N . LEU A 1 196 ? -24.284 -4.061 -0.606 1.00 90.56 196 LEU A N 1
ATOM 1503 C CA . LEU A 1 196 ? -24.375 -5.396 -0.009 1.00 90.56 196 LEU A CA 1
ATOM 1504 C C . LEU A 1 196 ? -24.954 -5.357 1.411 1.00 90.56 196 LEU A C 1
ATOM 1506 O O . LEU A 1 196 ? -25.791 -6.194 1.750 1.00 90.56 196 LEU A O 1
ATOM 1510 N N . LYS A 1 197 ? -24.606 -4.339 2.210 1.00 90.19 197 LYS A N 1
ATOM 1511 C CA . LYS A 1 197 ? -25.227 -4.103 3.522 1.00 90.19 197 LYS A CA 1
ATOM 1512 C C . LYS A 1 197 ? -26.741 -3.933 3.411 1.00 90.19 197 LYS A C 1
ATOM 1514 O O . LYS A 1 197 ? -27.486 -4.562 4.152 1.00 90.19 197 LYS A O 1
ATOM 1519 N N . ARG A 1 198 ? -27.211 -3.102 2.471 1.00 90.38 198 ARG A N 1
ATOM 1520 C CA . ARG A 1 198 ? -28.652 -2.865 2.256 1.00 90.38 198 ARG A CA 1
ATOM 1521 C C . ARG A 1 198 ? -29.404 -4.126 1.827 1.00 90.38 198 ARG A C 1
ATOM 1523 O O . ARG A 1 198 ? -30.591 -4.236 2.098 1.00 90.38 198 ARG A O 1
ATOM 1530 N N . ARG A 1 199 ? -28.724 -5.063 1.162 1.00 89.75 199 ARG A N 1
ATOM 1531 C CA . ARG A 1 199 ? -29.270 -6.362 0.742 1.00 89.75 199 ARG A CA 1
ATOM 1532 C C . ARG A 1 199 ? -29.209 -7.440 1.834 1.00 89.75 199 ARG A C 1
ATOM 1534 O O . ARG A 1 199 ? -29.598 -8.567 1.559 1.00 89.75 199 ARG A O 1
ATOM 1541 N N . GLY A 1 200 ? -28.712 -7.122 3.032 1.00 86.12 200 GLY A N 1
ATOM 1542 C CA . GLY A 1 200 ? -28.576 -8.091 4.124 1.00 86.12 200 GLY A CA 1
ATOM 1543 C C . GLY A 1 200 ? -27.497 -9.150 3.877 1.00 86.12 200 GLY A C 1
ATOM 1544 O O . GLY A 1 200 ? -27.595 -10.252 4.401 1.00 86.12 200 GLY A O 1
ATOM 1545 N N . PHE A 1 201 ? -26.485 -8.851 3.053 1.00 87.56 201 PHE A N 1
ATOM 1546 C CA . PHE A 1 201 ? -25.414 -9.805 2.740 1.00 87.56 201 PHE A CA 1
ATOM 1547 C C . PHE A 1 201 ? -24.524 -10.130 3.952 1.00 87.56 201 PHE A C 1
ATOM 1549 O O . PHE A 1 201 ? -24.076 -11.266 4.087 1.00 87.56 201 PHE A O 1
ATOM 1556 N N . TRP A 1 202 ? -24.283 -9.137 4.812 1.00 88.94 202 TRP A N 1
ATOM 1557 C CA . TRP A 1 202 ? -23.611 -9.288 6.103 1.00 88.94 202 TRP A CA 1
ATOM 1558 C C . TRP A 1 202 ? -24.577 -8.934 7.228 1.00 88.94 202 TRP A C 1
ATOM 1560 O O . TRP A 1 202 ? -25.412 -8.035 7.073 1.00 88.94 202 TRP A O 1
ATOM 1570 N N . GLU A 1 203 ? -24.424 -9.610 8.363 1.00 75.88 203 GLU A N 1
ATOM 1571 C CA . GLU A 1 203 ? -25.143 -9.271 9.589 1.00 75.88 203 GLU A CA 1
ATOM 1572 C C . GLU A 1 203 ? -24.763 -7.850 10.034 1.00 75.88 203 GLU A C 1
ATOM 1574 O O . GLU A 1 203 ? -23.620 -7.409 9.862 1.00 75.88 203 GLU A O 1
ATOM 1579 N N . SER A 1 204 ? -25.752 -7.090 10.511 1.00 68.38 204 SER A N 1
ATOM 1580 C CA . SER A 1 204 ? -25.552 -5.694 10.927 1.00 68.38 204 SER A CA 1
ATOM 1581 C C . SER A 1 204 ? -24.948 -5.579 12.318 1.00 68.38 204 SER A C 1
ATOM 1583 O O . SER A 1 204 ? -25.272 -6.415 13.188 1.00 68.38 204 SER A O 1
#

InterPro domains:
  IPR002657 Bile acid:sodium symporter/arsenical resistance protein Acr3 [PF01758] (1-104)
  IPR004706 Arsenical-resistance protein Acr3 [PTHR43057] (1-203)
  IPR038770 Sodium/solute symporter superfamily [G3DSA:1.20.1530.20] (1-194)